Protein AF-A0A0F0GIZ7-F1 (afdb_monomer_lite)

Sequence (185 aa):
MLTVEQLFRRVSASQFAHRDLNARRVLLFTVLDTLERLTGRKFETHCTLSFAQRTLQNLESTIPPDAAELLLPAAHRAVAALVHTQDGFYLQRQLRTADVELPNGSGGVKRVAPEKAAADYLKLLRNATHGHGSNKSGSADRTNALLAHHTGDLPDDLDLLGYLYLLDLLARPEMLRRVLYRKGR

pLDDT: mean 87.21, std 12.22, range [40.06, 98.62]

Radius of gyration: 17.34 Å; chains: 1; bounding box: 44×39×49 Å

Foldseek 3Di:
DPLLVLLVVLLVVLVVPVPDLPSNLLSLLVNLVSVCLLQVDDSLCLLFLVNLVVLLVVLVVQPDPVVCVVQNPLSVLLSVLSVVLLPQLVVCVVVVPQFQWADPLPRDTDTDGSRSLSSVLSVLVNCVSVVNDPPDSSVVRRSVSSVVRGNPDGDSSNSSSSSSVSSSCVSCVVSVVCSVPVPPD

Structure (mmCIF, N/CA/C/O backbone):
data_AF-A0A0F0GIZ7-F1
#
_entry.id   AF-A0A0F0GIZ7-F1
#
loop_
_atom_site.group_PDB
_atom_site.id
_atom_site.type_symbol
_atom_site.label_atom_id
_atom_site.label_alt_id
_atom_site.label_comp_id
_atom_site.label_asym_id
_atom_site.label_entity_id
_atom_site.label_seq_id
_atom_site.pdbx_PDB_ins_code
_atom_site.Cartn_x
_atom_site.Cartn_y
_atom_site.Cartn_z
_atom_site.occupancy
_atom_site.B_iso_or_equiv
_atom_site.auth_seq_id
_atom_site.auth_comp_id
_atom_site.auth_asym_id
_atom_site.auth_atom_id
_atom_site.pdbx_PDB_model_num
ATOM 1 N N . MET A 1 1 ? -21.239 12.875 4.832 1.00 50.12 1 MET A N 1
ATOM 2 C CA . MET A 1 1 ? -21.252 11.511 5.410 1.00 50.12 1 MET A CA 1
ATOM 3 C C . MET A 1 1 ? -20.981 10.387 4.404 1.00 50.12 1 MET A C 1
ATOM 5 O O . MET A 1 1 ? -20.403 9.397 4.825 1.00 50.12 1 MET A O 1
ATOM 9 N N . LEU A 1 2 ? -21.271 10.534 3.098 1.00 62.56 2 LEU A N 1
ATOM 10 C CA . LEU A 1 2 ? -21.097 9.451 2.107 1.00 62.56 2 LEU A CA 1
ATOM 11 C C . LEU A 1 2 ? -19.690 8.809 2.057 1.00 62.56 2 LEU A C 1
ATOM 13 O O . LEU A 1 2 ? -19.574 7.606 1.894 1.00 62.56 2 LEU A O 1
ATOM 17 N N . THR A 1 3 ? -18.601 9.570 2.179 1.00 73.56 3 THR A N 1
ATOM 18 C CA . THR A 1 3 ? -17.259 9.062 1.827 1.00 73.56 3 THR A CA 1
ATOM 19 C C . THR A 1 3 ? -16.647 8.092 2.850 1.00 73.56 3 THR A C 1
ATOM 21 O O . THR A 1 3 ? -15.905 7.197 2.456 1.00 73.56 3 THR A O 1
ATOM 24 N N . VAL A 1 4 ? -16.954 8.243 4.144 1.00 77.12 4 VAL A N 1
ATOM 25 C CA . VAL A 1 4 ? -16.420 7.359 5.202 1.00 77.12 4 VAL A CA 1
ATOM 26 C C . VAL A 1 4 ? -17.167 6.031 5.208 1.00 77.12 4 VAL A C 1
ATOM 28 O O . VAL A 1 4 ? -16.534 4.988 5.172 1.00 77.12 4 VAL A O 1
ATOM 31 N N . GLU A 1 5 ? -18.499 6.046 5.149 1.00 82.62 5 GLU A N 1
ATOM 32 C CA . GLU A 1 5 ? -19.289 4.815 5.012 1.00 82.62 5 GLU A CA 1
ATOM 33 C C . GLU A 1 5 ? -18.870 4.015 3.767 1.00 82.62 5 GLU A C 1
ATOM 35 O O . GLU A 1 5 ? -18.691 2.799 3.824 1.00 82.62 5 GLU A O 1
ATOM 40 N N . GLN A 1 6 ? -18.636 4.706 2.647 1.00 83.19 6 GLN A N 1
ATOM 41 C CA . GLN A 1 6 ? -18.145 4.078 1.422 1.00 83.19 6 GLN A CA 1
ATOM 42 C C . GLN A 1 6 ? -16.755 3.457 1.600 1.00 83.19 6 GLN A C 1
ATOM 44 O O . GLN A 1 6 ? -16.497 2.410 1.014 1.00 83.19 6 GLN A O 1
ATOM 49 N N . LEU A 1 7 ? -15.876 4.045 2.419 1.00 84.94 7 LEU A N 1
ATOM 50 C CA . LEU A 1 7 ? -14.583 3.442 2.752 1.00 84.94 7 LEU A CA 1
ATOM 51 C C . LEU A 1 7 ? -14.769 2.106 3.486 1.00 84.94 7 LEU A C 1
ATOM 53 O O . LEU A 1 7 ? -14.204 1.108 3.046 1.00 84.94 7 LEU A O 1
ATOM 57 N N . PHE A 1 8 ? -15.602 2.066 4.532 1.00 85.88 8 PHE A N 1
ATOM 58 C CA . PHE A 1 8 ? -15.909 0.823 5.253 1.00 85.88 8 PHE A CA 1
ATOM 59 C C . PHE A 1 8 ? -16.478 -0.241 4.318 1.00 85.88 8 PHE A C 1
ATOM 61 O O . PHE A 1 8 ? -15.939 -1.341 4.243 1.00 85.88 8 PHE A O 1
ATOM 68 N N . ARG A 1 9 ? -17.513 0.106 3.538 1.00 84.88 9 ARG A N 1
ATOM 69 C CA . ARG A 1 9 ? -18.136 -0.828 2.588 1.00 84.88 9 ARG A CA 1
ATOM 70 C C . ARG A 1 9 ? -17.124 -1.397 1.594 1.00 84.88 9 ARG A C 1
ATOM 72 O O . ARG A 1 9 ? -17.181 -2.584 1.297 1.00 84.88 9 ARG A O 1
ATOM 79 N N . ARG A 1 10 ? -16.202 -0.576 1.082 1.00 85.75 10 ARG A N 1
ATOM 80 C CA . ARG A 1 10 ? -15.205 -0.998 0.084 1.00 85.75 10 ARG A CA 1
ATOM 81 C C . ARG A 1 10 ? -14.106 -1.875 0.672 1.00 85.75 10 ARG A C 1
ATOM 83 O O . ARG A 1 10 ? -13.734 -2.845 0.026 1.00 85.75 10 ARG A O 1
ATOM 90 N N . VAL A 1 11 ? -13.629 -1.568 1.880 1.00 86.19 11 VAL A N 1
ATOM 91 C CA . VAL A 1 11 ? -12.659 -2.419 2.589 1.00 86.19 11 VAL A CA 1
ATOM 92 C C . VAL A 1 11 ? -13.290 -3.765 2.946 1.00 86.19 11 VAL A C 1
ATOM 94 O O . VAL A 1 11 ? -12.680 -4.802 2.719 1.00 86.19 11 VAL A O 1
ATOM 97 N N . SER A 1 12 ? -14.535 -3.782 3.429 1.00 84.69 12 SER A N 1
ATOM 98 C CA . SER A 1 12 ? -15.243 -5.044 3.664 1.00 84.69 12 SER A CA 1
ATOM 99 C C . SER A 1 12 ? -15.450 -5.818 2.359 1.00 84.69 12 SER A C 1
ATOM 101 O O . SER A 1 12 ? -15.176 -7.011 2.301 1.00 84.69 12 SER A O 1
ATOM 103 N N . ALA A 1 13 ? -15.875 -5.150 1.282 1.00 81.06 13 ALA A N 1
ATOM 104 C CA . ALA A 1 13 ? -16.073 -5.797 -0.013 1.00 81.06 13 ALA A CA 1
ATOM 105 C C . ALA A 1 13 ? -14.777 -6.399 -0.582 1.00 81.06 13 ALA A C 1
ATOM 107 O O . ALA A 1 13 ? -14.821 -7.506 -1.114 1.00 81.06 13 ALA A O 1
ATOM 108 N N . SER A 1 14 ? -13.628 -5.720 -0.449 1.00 81.81 14 SER A N 1
ATOM 109 C CA . SER A 1 14 ? -12.345 -6.269 -0.911 1.00 81.81 14 SER A CA 1
ATOM 110 C C . SER A 1 14 ? -11.937 -7.505 -0.112 1.00 81.81 14 SER A C 1
ATOM 112 O O . SER A 1 14 ? -11.412 -8.453 -0.689 1.00 81.81 14 SER A O 1
ATOM 114 N N . GLN A 1 15 ? -12.247 -7.535 1.186 1.00 81.00 15 GLN A N 1
ATOM 115 C CA . GLN A 1 15 ? -12.011 -8.705 2.026 1.00 81.00 15 GLN A CA 1
ATOM 116 C C . GLN A 1 15 ? -12.896 -9.894 1.635 1.00 81.00 15 GLN A C 1
ATOM 118 O O . GLN A 1 15 ? -12.408 -11.012 1.677 1.00 81.00 15 GLN A O 1
ATOM 123 N N . PHE A 1 16 ? -14.144 -9.680 1.200 1.00 78.31 16 PHE A N 1
ATOM 124 C CA . PHE A 1 16 ? -15.053 -10.765 0.792 1.00 78.31 16 PHE A CA 1
ATOM 125 C C . PHE A 1 16 ? -14.880 -11.240 -0.660 1.00 78.31 16 PHE A C 1
ATOM 127 O O . PHE A 1 16 ? -15.367 -12.314 -1.019 1.00 78.31 16 PHE A O 1
ATOM 134 N N . ALA A 1 17 ? -14.179 -10.487 -1.510 1.00 74.94 17 ALA A N 1
ATOM 135 C CA . ALA A 1 17 ? -13.972 -10.810 -2.924 1.00 74.94 17 ALA A CA 1
ATOM 136 C C . ALA A 1 17 ? -12.898 -11.902 -3.155 1.00 74.94 17 ALA A C 1
ATOM 138 O O . ALA A 1 17 ? -12.082 -11.807 -4.066 1.00 74.94 17 ALA A O 1
ATOM 139 N N . HIS A 1 18 ? -12.893 -12.972 -2.352 1.00 67.00 18 HIS A N 1
ATOM 140 C CA . HIS A 1 18 ? -11.821 -13.980 -2.297 1.00 67.00 18 HIS A CA 1
ATOM 141 C C . HIS A 1 18 ? -11.505 -14.699 -3.620 1.00 67.00 18 HIS A C 1
ATOM 143 O O . HIS A 1 18 ? -10.421 -15.257 -3.751 1.00 67.00 18 HIS A O 1
ATOM 149 N N . ARG A 1 19 ? -12.440 -14.729 -4.580 1.00 71.50 19 ARG A N 1
ATOM 150 C CA . ARG A 1 19 ? -12.314 -15.509 -5.827 1.00 71.50 19 ARG A CA 1
ATOM 151 C C . ARG A 1 19 ? -11.929 -14.687 -7.057 1.00 71.50 19 ARG A C 1
ATOM 153 O O . ARG A 1 19 ? -11.696 -15.279 -8.104 1.00 71.50 19 ARG A O 1
ATOM 160 N N . ASP A 1 20 ? -11.862 -13.362 -6.946 1.00 82.88 20 ASP A N 1
ATOM 161 C CA . ASP A 1 20 ? -11.564 -12.485 -8.081 1.00 82.88 20 ASP A CA 1
ATOM 162 C C . ASP A 1 20 ? -10.463 -11.480 -7.722 1.00 82.88 20 ASP A C 1
ATOM 164 O O . ASP A 1 20 ? -10.705 -10.416 -7.147 1.00 82.88 20 ASP A O 1
ATOM 168 N N . LEU A 1 21 ? -9.228 -11.839 -8.079 1.00 81.06 21 LEU A N 1
ATOM 169 C CA . LEU A 1 21 ? -8.039 -11.018 -7.843 1.00 81.06 21 LEU A CA 1
ATOM 170 C C . LEU A 1 21 ? -8.100 -9.675 -8.581 1.00 81.06 21 LEU A C 1
ATOM 172 O O . LEU A 1 21 ? -7.603 -8.669 -8.075 1.00 81.06 21 LEU A O 1
ATOM 176 N N . ASN A 1 22 ? -8.736 -9.627 -9.754 1.00 82.69 22 ASN A N 1
ATOM 177 C CA . ASN A 1 22 ? -8.873 -8.386 -10.509 1.00 82.69 22 ASN A CA 1
ATOM 178 C C . ASN A 1 22 ? -9.873 -7.453 -9.824 1.00 82.69 22 ASN A C 1
ATOM 180 O O . ASN A 1 22 ? -9.574 -6.273 -9.627 1.00 82.69 22 ASN A O 1
ATOM 184 N N . ALA A 1 23 ? -11.024 -7.980 -9.397 1.00 84.19 23 ALA A N 1
ATOM 185 C CA . ALA A 1 23 ? -12.004 -7.208 -8.640 1.00 84.19 23 ALA A CA 1
ATOM 186 C C . ALA A 1 23 ? -11.414 -6.678 -7.327 1.00 84.19 23 ALA A C 1
ATOM 188 O O . ALA A 1 23 ? -11.622 -5.510 -6.992 1.00 84.19 23 ALA A O 1
ATOM 189 N N . ARG A 1 24 ? -10.628 -7.491 -6.610 1.00 86.25 24 ARG A N 1
ATOM 190 C CA . ARG A 1 24 ? -9.951 -7.059 -5.381 1.00 86.25 24 ARG A CA 1
ATOM 191 C C . ARG A 1 24 ? -8.991 -5.893 -5.618 1.00 86.25 24 ARG A C 1
ATOM 193 O O . ARG A 1 24 ? -9.113 -4.879 -4.934 1.00 86.25 24 ARG A O 1
ATOM 200 N N . ARG A 1 25 ? -8.145 -5.970 -6.652 1.00 88.62 25 ARG A N 1
ATOM 201 C CA . ARG A 1 25 ? -7.222 -4.880 -7.022 1.00 88.62 25 ARG A CA 1
ATOM 202 C C . ARG A 1 25 ? -7.962 -3.591 -7.382 1.00 88.62 25 ARG A C 1
ATOM 204 O O . ARG A 1 25 ? -7.589 -2.510 -6.929 1.00 88.62 25 ARG A O 1
ATOM 211 N N . VAL A 1 26 ? -9.046 -3.689 -8.155 1.00 89.25 26 VAL A N 1
ATOM 212 C CA . VAL A 1 26 ? -9.892 -2.529 -8.493 1.00 89.25 26 VAL A CA 1
ATOM 213 C C . VAL A 1 26 ? -10.507 -1.912 -7.231 1.00 89.25 26 VAL A C 1
ATOM 215 O O . VAL A 1 26 ? -10.525 -0.684 -7.076 1.00 89.25 26 VAL A O 1
ATOM 218 N N . LEU A 1 27 ? -10.980 -2.742 -6.296 1.00 89.62 27 LEU A N 1
ATOM 219 C CA . LEU A 1 27 ? -11.516 -2.283 -5.015 1.00 89.62 27 LEU A CA 1
ATOM 220 C C . LEU A 1 27 ? -10.437 -1.627 -4.149 1.00 89.62 27 LEU A C 1
ATOM 222 O O . LEU A 1 27 ? -10.696 -0.551 -3.610 1.00 89.62 27 LEU A O 1
ATOM 226 N N . LEU A 1 28 ? -9.230 -2.196 -4.071 1.00 92.50 28 LEU A N 1
ATOM 227 C CA . LEU A 1 28 ? -8.088 -1.588 -3.387 1.00 92.50 28 LEU A CA 1
ATOM 228 C C . LEU A 1 28 ? -7.806 -0.190 -3.941 1.00 92.50 28 LEU A C 1
ATOM 230 O O . LEU A 1 28 ? -7.778 0.779 -3.184 1.00 92.50 28 LEU A O 1
ATOM 234 N N . PHE A 1 29 ? -7.656 -0.046 -5.257 1.00 94.00 29 PHE A N 1
ATOM 235 C CA . PHE A 1 29 ? -7.401 1.260 -5.866 1.00 94.00 29 PHE A CA 1
ATOM 236 C C . PHE A 1 29 ? -8.522 2.260 -5.585 1.00 94.00 29 PHE A C 1
ATOM 238 O O . PHE A 1 29 ? -8.263 3.424 -5.278 1.00 94.00 29 PHE A O 1
ATOM 245 N N . THR A 1 30 ? -9.767 1.792 -5.587 1.00 92.06 30 THR A N 1
ATOM 246 C CA . THR A 1 30 ? -10.926 2.607 -5.219 1.00 92.06 30 THR A CA 1
ATOM 247 C C . THR A 1 30 ? -10.889 3.029 -3.741 1.00 92.06 30 THR A C 1
ATOM 249 O O . THR A 1 30 ? -11.269 4.158 -3.404 1.00 92.06 30 THR A O 1
ATOM 252 N N . VAL A 1 31 ? -10.425 2.157 -2.840 1.00 93.12 31 VAL A N 1
ATOM 253 C CA . VAL A 1 31 ? -10.192 2.470 -1.421 1.00 93.12 31 VAL A CA 1
ATOM 254 C C . VAL A 1 31 ? -9.108 3.538 -1.280 1.00 93.12 31 VAL A C 1
ATOM 256 O O . VAL A 1 31 ? -9.351 4.555 -0.629 1.00 93.12 31 VAL A O 1
ATOM 259 N N . LEU A 1 32 ? -7.960 3.376 -1.939 1.00 94.75 32 LEU A N 1
ATOM 260 C CA . LEU A 1 32 ? -6.858 4.340 -1.884 1.00 94.75 32 LEU A CA 1
ATOM 261 C C . LEU A 1 32 ? -7.255 5.711 -2.459 1.00 94.75 32 LEU A C 1
ATOM 263 O O . LEU A 1 32 ? -6.973 6.734 -1.843 1.00 94.75 32 LEU A O 1
ATOM 267 N N . ASP A 1 33 ? -8.024 5.749 -3.550 1.00 92.81 33 ASP A N 1
ATOM 268 C CA . ASP A 1 33 ? -8.601 6.987 -4.104 1.00 92.81 33 ASP A CA 1
ATOM 269 C C . ASP A 1 33 ? -9.596 7.662 -3.140 1.00 92.81 33 ASP A C 1
ATOM 271 O O . ASP A 1 33 ? -9.847 8.872 -3.174 1.00 92.81 33 ASP A O 1
ATOM 275 N N . THR A 1 34 ? -10.245 6.872 -2.285 1.00 91.44 34 THR A N 1
ATOM 276 C CA . THR A 1 34 ? -11.132 7.389 -1.236 1.00 91.44 34 THR A CA 1
ATOM 277 C C . THR A 1 34 ? -10.312 7.985 -0.102 1.00 91.44 34 THR A C 1
ATOM 279 O O . THR A 1 34 ? -10.613 9.091 0.346 1.00 91.44 34 THR A O 1
ATOM 282 N N . LEU A 1 35 ? -9.246 7.299 0.313 1.00 91.19 35 LEU A N 1
ATOM 283 C CA . LEU A 1 35 ? -8.307 7.769 1.327 1.00 91.19 35 LEU A CA 1
ATOM 284 C C . LEU A 1 35 ? -7.576 9.041 0.892 1.00 91.19 35 LEU A C 1
ATOM 286 O O . LEU A 1 35 ? -7.454 9.956 1.705 1.00 91.19 35 LEU A O 1
ATOM 290 N N . GLU A 1 36 ? -7.186 9.162 -0.377 1.00 92.00 36 GLU A N 1
ATOM 291 C CA . GLU A 1 36 ? -6.598 10.389 -0.925 1.00 92.00 36 GLU A CA 1
ATOM 292 C C . GLU A 1 36 ? -7.559 11.574 -0.782 1.00 92.00 36 GLU A C 1
ATOM 294 O O . GLU A 1 36 ? -7.201 12.627 -0.253 1.00 92.00 36 GLU A O 1
ATOM 299 N N . ARG A 1 37 ? -8.831 11.390 -1.155 1.00 88.31 37 ARG A N 1
ATOM 300 C CA . ARG A 1 37 ? -9.857 12.439 -1.030 1.00 88.31 37 ARG A CA 1
ATOM 301 C C . ARG A 1 37 ? -10.217 12.776 0.414 1.00 88.31 37 ARG A C 1
ATOM 303 O O . ARG A 1 37 ? -10.595 13.918 0.686 1.00 88.31 37 ARG A O 1
ATOM 310 N N . LEU A 1 38 ? -10.169 11.793 1.312 1.00 85.62 38 LEU A N 1
ATOM 311 C CA . LEU A 1 38 ? -10.461 11.974 2.734 1.00 85.62 38 LEU A CA 1
ATOM 312 C C . LEU A 1 38 ? -9.304 12.683 3.441 1.00 85.62 38 LEU A C 1
ATOM 314 O O . LEU A 1 38 ? -9.522 13.662 4.143 1.00 85.62 38 LEU A O 1
ATOM 318 N N . THR A 1 39 ? -8.076 12.213 3.244 1.00 86.19 39 THR A N 1
ATOM 319 C CA . THR A 1 39 ? -6.900 12.670 3.999 1.00 86.19 39 THR A CA 1
ATOM 320 C C . THR A 1 39 ? -6.146 13.817 3.325 1.00 86.19 39 THR A C 1
ATOM 322 O O . THR A 1 39 ? -5.359 14.496 3.984 1.00 86.19 39 THR A O 1
ATOM 325 N N . GLY A 1 40 ? -6.369 14.046 2.026 1.00 87.44 40 GLY A N 1
ATOM 326 C CA . GLY A 1 40 ? -5.599 14.979 1.201 1.00 87.44 40 GLY A CA 1
ATOM 327 C C . GLY A 1 40 ? -4.188 14.488 0.855 1.00 87.44 40 GLY A C 1
ATOM 328 O O . GLY A 1 40 ? -3.410 15.245 0.276 1.00 87.44 40 GLY A O 1
ATOM 329 N N . ARG A 1 41 ? -3.828 13.254 1.230 1.00 91.81 41 ARG A N 1
ATOM 330 C CA . ARG A 1 41 ? -2.544 12.632 0.878 1.00 91.81 41 ARG A CA 1
ATOM 331 C C . ARG A 1 41 ? -2.634 12.038 -0.518 1.00 91.81 41 ARG A C 1
ATOM 333 O O . ARG A 1 41 ? -3.662 11.488 -0.881 1.00 91.81 41 ARG A O 1
ATOM 340 N N . LYS A 1 42 ? -1.553 12.117 -1.287 1.00 94.62 42 LYS A N 1
ATOM 341 C CA . LYS A 1 42 ? -1.528 11.575 -2.650 1.00 94.62 42 LYS A CA 1
ATOM 342 C C . LYS A 1 42 ? -1.659 10.052 -2.633 1.00 94.62 42 LYS A C 1
ATOM 344 O O . LYS A 1 42 ? -1.137 9.413 -1.717 1.00 94.62 42 LYS A O 1
ATOM 349 N N . PHE A 1 43 ? -2.264 9.480 -3.674 1.00 95.12 43 PHE A N 1
ATOM 350 C CA . PHE A 1 43 ? -2.343 8.026 -3.875 1.00 95.12 43 PHE A CA 1
ATOM 351 C C . PHE A 1 43 ? -0.991 7.327 -3.654 1.00 95.12 43 PHE A C 1
ATOM 353 O O . PHE A 1 43 ? -0.902 6.344 -2.923 1.00 95.12 43 PHE A O 1
ATOM 360 N N . GLU A 1 44 ? 0.087 7.872 -4.224 1.00 96.62 44 GLU A N 1
ATOM 361 C CA . GLU A 1 44 ? 1.425 7.283 -4.132 1.00 96.62 44 GLU A CA 1
ATOM 362 C C . GLU A 1 44 ? 1.931 7.210 -2.694 1.00 96.62 44 GLU A C 1
ATOM 364 O O . GLU A 1 44 ? 2.642 6.274 -2.357 1.00 96.62 44 GLU A O 1
ATOM 369 N N . THR A 1 45 ? 1.557 8.163 -1.834 1.00 96.69 45 THR A N 1
ATOM 370 C CA . THR A 1 45 ? 1.933 8.135 -0.415 1.00 96.69 45 THR A CA 1
ATOM 371 C C . THR A 1 45 ? 1.336 6.920 0.287 1.00 96.69 45 THR A C 1
ATOM 373 O O . THR A 1 45 ? 2.005 6.311 1.109 1.00 96.69 45 THR A O 1
ATOM 376 N N . HIS A 1 46 ? 0.118 6.515 -0.075 1.00 96.81 46 HIS A N 1
ATOM 377 C CA . HIS A 1 46 ? -0.497 5.281 0.425 1.00 96.81 46 HIS A CA 1
ATOM 378 C C . HIS A 1 46 ? 0.120 4.004 -0.167 1.00 96.81 46 HIS A C 1
ATOM 380 O O . HIS A 1 46 ? -0.277 2.905 0.200 1.00 96.81 46 HIS A O 1
ATOM 386 N N . CYS A 1 47 ? 1.068 4.136 -1.091 1.00 97.69 47 CYS A N 1
ATOM 387 C CA . CYS A 1 47 ? 1.748 3.019 -1.733 1.00 97.69 47 CYS A CA 1
ATOM 388 C C . CYS A 1 47 ? 3.243 2.966 -1.386 1.00 97.69 47 CYS A C 1
ATOM 390 O O . CYS A 1 47 ? 3.941 2.102 -1.908 1.00 97.69 47 CYS A O 1
ATOM 392 N N . THR A 1 48 ? 3.771 3.875 -0.553 1.00 98.00 48 THR A N 1
ATOM 393 C CA . THR A 1 48 ? 5.174 3.797 -0.122 1.00 98.00 48 THR A CA 1
ATOM 394 C C . THR A 1 48 ? 5.319 2.915 1.112 1.00 98.00 48 THR A C 1
ATOM 396 O O . THR A 1 48 ? 4.554 3.022 2.076 1.00 98.00 48 THR A O 1
ATOM 399 N N . LEU A 1 49 ? 6.352 2.069 1.103 1.00 97.81 49 LEU A N 1
ATOM 400 C CA . LEU A 1 49 ? 6.648 1.154 2.202 1.00 97.81 49 LEU A CA 1
ATOM 401 C C . LEU A 1 49 ? 6.894 1.909 3.513 1.00 97.81 49 LEU A C 1
ATOM 403 O O . LEU A 1 49 ? 6.314 1.567 4.541 1.00 97.81 49 LEU A O 1
ATOM 407 N N . SER A 1 50 ? 7.672 2.991 3.458 1.00 98.12 50 SER A N 1
ATOM 408 C CA . SER A 1 50 ? 7.958 3.846 4.614 1.00 98.12 50 SER A CA 1
ATOM 409 C C . SER A 1 50 ? 6.700 4.410 5.286 1.00 98.12 50 SER A C 1
ATOM 411 O O . SER A 1 50 ? 6.643 4.527 6.513 1.00 98.12 50 SER A O 1
ATOM 413 N N . PHE A 1 51 ? 5.668 4.748 4.506 1.00 98.06 51 PHE A N 1
ATOM 414 C CA . PHE A 1 51 ? 4.407 5.243 5.048 1.00 98.06 51 PHE A CA 1
ATOM 415 C C . PHE A 1 51 ? 3.599 4.109 5.683 1.00 98.06 51 PHE A C 1
ATOM 417 O O . PHE A 1 51 ? 3.132 4.262 6.810 1.00 98.06 51 PHE A O 1
ATOM 424 N N . ALA A 1 52 ? 3.487 2.963 5.007 1.00 98.44 52 ALA A N 1
ATOM 425 C CA . ALA A 1 52 ? 2.791 1.793 5.536 1.00 98.44 52 ALA A CA 1
ATOM 426 C C . ALA A 1 52 ? 3.421 1.282 6.847 1.00 98.44 52 ALA A C 1
ATOM 428 O O . ALA A 1 52 ? 2.702 1.049 7.817 1.00 98.44 52 ALA A O 1
ATOM 429 N N . GLN A 1 53 ? 4.753 1.199 6.915 1.00 98.62 53 GLN A N 1
ATOM 430 C CA . GLN A 1 53 ? 5.491 0.801 8.119 1.00 98.62 53 GLN A CA 1
ATOM 431 C C . GLN A 1 53 ? 5.273 1.772 9.276 1.00 98.62 53 GLN A C 1
ATOM 433 O O . GLN A 1 53 ? 4.965 1.348 10.384 1.00 98.62 53 GLN A O 1
ATOM 438 N N . ARG A 1 54 ? 5.378 3.083 9.024 1.00 98.44 54 ARG A N 1
ATOM 439 C CA . ARG A 1 54 ? 5.124 4.092 10.060 1.00 98.44 54 ARG A CA 1
ATOM 440 C C . ARG A 1 54 ? 3.687 4.023 10.566 1.00 98.44 54 AR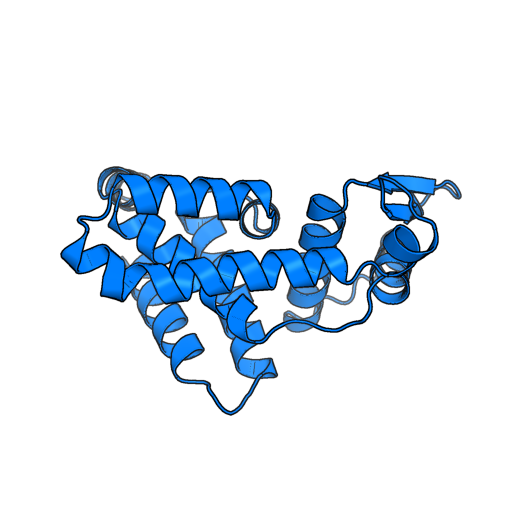G A C 1
ATOM 442 O O . ARG A 1 54 ? 3.450 4.168 11.760 1.00 98.44 54 ARG A O 1
ATOM 449 N N . THR A 1 55 ? 2.724 3.823 9.669 1.00 98.06 55 THR A N 1
ATOM 450 C CA . THR A 1 55 ? 1.326 3.628 10.054 1.00 98.06 55 THR A CA 1
ATOM 451 C C . THR A 1 55 ? 1.163 2.388 10.930 1.00 98.06 55 THR A C 1
ATOM 453 O O . THR A 1 55 ? 0.551 2.494 11.988 1.00 98.06 55 THR A O 1
ATOM 456 N N . LEU A 1 56 ? 1.738 1.249 10.541 1.00 98.56 56 LEU A N 1
ATOM 457 C CA . LEU A 1 56 ? 1.687 0.021 11.335 1.00 98.56 56 LEU A CA 1
ATOM 458 C C . LEU A 1 56 ? 2.322 0.212 12.720 1.00 98.56 56 LEU A C 1
ATOM 460 O O . LEU A 1 56 ? 1.685 -0.099 13.716 1.00 98.56 56 LEU A O 1
ATOM 464 N N . GLN A 1 57 ? 3.503 0.826 12.797 1.00 98.38 57 GLN A N 1
ATOM 465 C CA . GLN A 1 57 ? 4.187 1.111 14.063 1.00 98.38 57 GLN A CA 1
ATOM 466 C C . GLN A 1 57 ? 3.355 2.010 14.997 1.00 98.38 57 GLN A C 1
ATOM 468 O O . GLN A 1 57 ? 3.304 1.819 16.214 1.00 98.38 57 GLN A O 1
ATOM 473 N N . ASN A 1 58 ? 2.666 3.006 14.436 1.00 96.94 58 ASN A N 1
ATOM 474 C CA . ASN A 1 58 ? 1.747 3.837 15.211 1.00 96.94 58 ASN A CA 1
ATOM 475 C C . ASN A 1 58 ? 0.541 3.029 15.717 1.00 96.94 58 ASN A C 1
ATOM 477 O O . ASN A 1 58 ? 0.081 3.248 16.833 1.00 96.94 58 ASN A O 1
ATOM 481 N N . LEU A 1 59 ? 0.022 2.095 14.918 1.00 97.44 59 LEU A N 1
ATOM 482 C CA . LEU A 1 59 ? -1.073 1.218 15.334 1.00 97.44 59 LEU A CA 1
ATOM 483 C C . LEU A 1 59 ? -0.638 0.247 16.435 1.00 97.44 59 LEU A C 1
ATOM 485 O O . LEU A 1 59 ? -1.350 0.121 17.425 1.00 97.44 59 LEU A O 1
ATOM 489 N N . GLU A 1 60 ? 0.540 -0.363 16.308 1.00 97.62 60 GLU A N 1
ATOM 490 C CA . GLU A 1 60 ? 1.146 -1.235 17.326 1.00 97.62 60 GLU A CA 1
ATOM 491 C C . GLU A 1 60 ? 1.313 -0.528 18.675 1.00 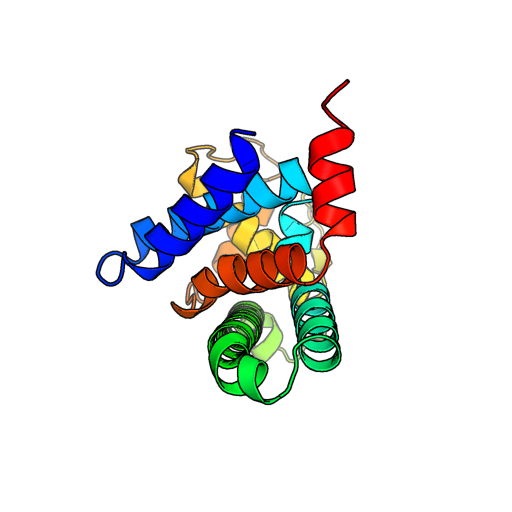97.62 60 GLU A C 1
ATOM 493 O O . GLU A 1 60 ? 1.133 -1.139 19.723 1.00 97.62 60 GLU A O 1
ATOM 498 N N . SER A 1 61 ? 1.624 0.770 18.658 1.00 96.38 61 SER A N 1
ATOM 499 C CA . SER A 1 61 ? 1.777 1.574 19.878 1.00 96.38 61 SER A CA 1
ATOM 500 C C . SER A 1 61 ? 0.463 2.125 20.441 1.00 96.38 61 SER A C 1
ATOM 502 O O . SER A 1 61 ? 0.445 2.585 21.581 1.00 96.38 61 SER A O 1
ATOM 504 N N . THR A 1 62 ? -0.630 2.091 19.673 1.00 95.25 62 THR A N 1
ATOM 505 C CA . THR A 1 62 ? -1.916 2.700 20.061 1.00 95.25 62 THR A CA 1
ATOM 506 C C . THR A 1 62 ? -2.982 1.661 20.408 1.00 95.25 62 THR A C 1
ATOM 508 O O . THR A 1 62 ? -3.818 1.905 21.278 1.00 95.25 62 THR A O 1
ATOM 511 N N . ILE A 1 63 ? -2.998 0.515 19.723 1.00 95.00 63 ILE A N 1
ATOM 512 C CA . ILE A 1 63 ? -4.013 -0.524 19.914 1.00 95.00 63 ILE A CA 1
ATOM 513 C C . ILE A 1 63 ? -3.662 -1.363 21.159 1.00 95.00 63 ILE A C 1
ATOM 515 O O . ILE A 1 63 ? -2.547 -1.875 21.242 1.00 95.00 63 ILE A O 1
ATOM 519 N N . PRO A 1 64 ? -4.595 -1.548 22.116 1.00 95.44 64 PRO A N 1
ATOM 520 C CA . PRO A 1 64 ? -4.368 -2.398 23.285 1.00 95.44 64 PRO A CA 1
ATOM 521 C C . PRO A 1 64 ? -4.020 -3.848 22.901 1.00 95.44 64 PRO A C 1
ATOM 523 O O . PRO A 1 64 ? -4.589 -4.340 21.925 1.00 95.44 64 PRO A O 1
ATOM 526 N N . PRO A 1 65 ? -3.176 -4.564 23.672 1.00 94.81 65 PRO A N 1
ATOM 527 C CA . PRO A 1 65 ? -2.689 -5.904 23.317 1.00 94.81 65 PRO A CA 1
ATOM 528 C C . PRO A 1 65 ? -3.787 -6.905 22.928 1.00 94.81 65 PRO A C 1
ATOM 530 O O . PRO A 1 65 ? -3.690 -7.541 21.881 1.00 94.81 65 PRO A O 1
ATOM 533 N N . ASP A 1 66 ? -4.873 -6.966 23.700 1.00 95.56 66 ASP A N 1
ATOM 534 C CA . ASP A 1 66 ? -5.989 -7.892 23.455 1.00 95.56 66 ASP A CA 1
ATOM 535 C C . ASP A 1 66 ? -6.685 -7.625 22.108 1.00 95.56 66 ASP A C 1
ATOM 537 O O . ASP A 1 66 ? -7.116 -8.538 21.406 1.00 95.56 66 ASP A O 1
ATOM 541 N N . ALA A 1 67 ? -6.783 -6.352 21.711 1.00 95.69 67 ALA A N 1
ATOM 542 C CA . ALA A 1 67 ? -7.317 -5.971 20.407 1.00 95.69 67 ALA A CA 1
ATOM 543 C C . ALA A 1 67 ? -6.267 -6.139 19.298 1.00 95.69 67 ALA A C 1
ATOM 545 O O . ALA A 1 67 ? -6.618 -6.432 18.154 1.00 95.69 67 ALA A O 1
ATOM 546 N N . ALA A 1 68 ? -4.986 -5.958 19.619 1.00 95.56 68 ALA A N 1
ATOM 547 C CA . ALA A 1 68 ? -3.884 -6.064 18.676 1.00 95.56 68 ALA A CA 1
ATOM 548 C C . ALA A 1 68 ? -3.751 -7.485 18.116 1.00 95.56 68 ALA A C 1
ATOM 550 O O . ALA A 1 68 ? -3.559 -7.630 16.909 1.00 95.56 68 ALA A O 1
ATOM 551 N N . GLU A 1 69 ? -3.946 -8.511 18.953 1.00 96.06 69 GLU A N 1
ATOM 552 C CA . GLU A 1 69 ? -3.938 -9.924 18.542 1.00 96.06 69 GLU A CA 1
ATOM 553 C C . GLU A 1 69 ? -4.938 -10.207 17.408 1.00 96.06 69 GLU A C 1
ATOM 555 O O . GLU A 1 69 ? -4.653 -10.976 16.491 1.00 96.06 69 GLU A O 1
ATOM 560 N N . LEU A 1 70 ? -6.089 -9.530 17.424 1.00 95.81 70 LEU A N 1
ATOM 561 C CA . LEU A 1 70 ? -7.144 -9.695 16.425 1.00 95.81 70 LEU A CA 1
ATOM 562 C C . LEU A 1 70 ? -6.982 -8.753 15.224 1.00 95.81 70 LEU A C 1
ATOM 564 O O . LEU A 1 70 ? -7.235 -9.149 14.086 1.00 95.81 70 LEU A O 1
ATOM 568 N N . LEU A 1 71 ? -6.598 -7.496 15.463 1.00 95.62 71 LEU A N 1
ATOM 569 C CA . LEU A 1 71 ? -6.641 -6.438 14.448 1.00 95.62 71 LEU A CA 1
ATOM 570 C C . LEU A 1 71 ? -5.337 -6.303 13.652 1.00 95.62 71 LEU A C 1
ATOM 572 O O . LEU A 1 71 ? -5.373 -6.024 12.455 1.00 95.62 71 LEU A O 1
ATOM 576 N N . LEU A 1 72 ? -4.172 -6.491 14.273 1.00 97.69 72 LEU A N 1
ATOM 577 C CA . LEU A 1 72 ? -2.891 -6.228 13.610 1.00 97.69 72 LEU A CA 1
ATOM 578 C C . LEU A 1 72 ? -2.415 -7.299 12.619 1.00 97.69 72 LEU A C 1
ATOM 580 O O . LEU A 1 72 ? -1.733 -6.909 11.667 1.00 97.69 72 LEU A O 1
ATOM 584 N N . PRO A 1 73 ? -2.757 -8.602 12.717 1.00 98.06 73 PRO A N 1
ATOM 585 C CA . PRO A 1 73 ? -2.215 -9.599 11.790 1.00 98.06 73 PRO A CA 1
ATOM 586 C C . PRO A 1 73 ? -2.443 -9.266 10.309 1.00 98.06 73 PRO A C 1
ATOM 588 O O . PRO A 1 73 ? -1.529 -9.384 9.495 1.00 98.06 73 PRO A O 1
ATOM 591 N N . ALA A 1 74 ? -3.633 -8.782 9.939 1.00 96.06 74 ALA A N 1
ATOM 592 C CA . ALA A 1 74 ? -3.915 -8.373 8.562 1.00 96.06 74 ALA A CA 1
ATOM 593 C C . ALA A 1 74 ? -3.132 -7.111 8.145 1.00 96.06 74 ALA A C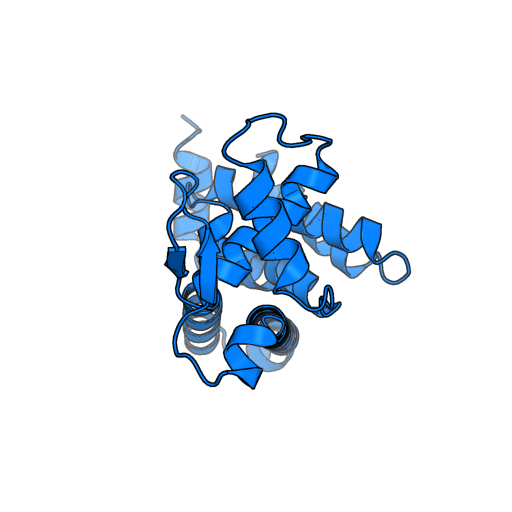 1
ATOM 595 O O . ALA A 1 74 ? -2.713 -6.997 6.994 1.00 96.06 74 ALA A O 1
ATOM 596 N N . ALA A 1 75 ? -2.891 -6.189 9.079 1.00 97.88 75 ALA A N 1
ATOM 597 C CA . ALA A 1 75 ? -2.074 -5.000 8.853 1.00 97.88 75 ALA A CA 1
ATOM 598 C C . ALA A 1 75 ? -0.591 -5.361 8.626 1.00 97.88 75 ALA A C 1
ATOM 600 O O . ALA A 1 75 ? 0.035 -4.821 7.713 1.00 97.88 75 ALA A O 1
ATOM 601 N N . HIS A 1 76 ? -0.051 -6.333 9.370 1.00 98.44 76 HIS A N 1
ATOM 602 C CA . HIS A 1 76 ? 1.287 -6.884 9.125 1.00 98.44 76 HIS A CA 1
ATOM 603 C C . HIS A 1 76 ? 1.402 -7.512 7.735 1.00 98.44 76 HIS A C 1
ATOM 605 O O . HIS A 1 76 ? 2.348 -7.213 7.003 1.00 98.44 76 HIS A O 1
ATOM 611 N N . ARG A 1 77 ? 0.425 -8.343 7.343 1.00 98.19 77 ARG A N 1
ATOM 612 C CA . ARG A 1 77 ? 0.405 -8.957 6.006 1.00 98.19 77 ARG A CA 1
ATOM 613 C C . ARG A 1 77 ? 0.353 -7.912 4.892 1.00 98.19 77 ARG A C 1
ATOM 615 O O . ARG A 1 77 ? 1.067 -8.059 3.906 1.00 98.19 77 ARG A O 1
ATOM 622 N N . ALA A 1 78 ? -0.404 -6.827 5.073 1.00 97.56 78 ALA A N 1
ATOM 623 C CA . ALA A 1 78 ? -0.440 -5.714 4.124 1.00 97.56 78 ALA A CA 1
ATOM 624 C C . ALA A 1 78 ? 0.948 -5.090 3.899 1.00 97.56 78 ALA A C 1
ATOM 626 O O . ALA A 1 78 ? 1.360 -4.859 2.762 1.00 97.56 78 ALA A O 1
ATOM 627 N N . VAL A 1 79 ? 1.684 -4.828 4.985 1.00 98.50 79 VAL A N 1
ATOM 628 C CA . VAL A 1 79 ? 3.039 -4.262 4.908 1.00 98.50 79 VAL A CA 1
ATOM 629 C C . VAL A 1 79 ? 4.003 -5.257 4.262 1.00 98.50 79 VAL A C 1
ATOM 631 O O . VAL A 1 79 ? 4.761 -4.866 3.379 1.00 98.50 79 VAL A O 1
ATOM 634 N N . ALA A 1 80 ? 3.940 -6.539 4.631 1.00 98.38 80 ALA A N 1
ATOM 635 C CA . ALA A 1 80 ? 4.761 -7.586 4.021 1.00 98.38 80 ALA A CA 1
ATOM 636 C C . ALA A 1 80 ? 4.489 -7.741 2.511 1.00 98.38 80 ALA A C 1
ATOM 638 O O . ALA A 1 80 ? 5.423 -7.866 1.720 1.00 98.38 80 ALA A O 1
ATOM 639 N N . ALA A 1 81 ? 3.227 -7.654 2.086 1.00 97.50 81 ALA A N 1
ATOM 640 C CA . ALA A 1 81 ? 2.854 -7.658 0.674 1.00 97.50 81 ALA A CA 1
ATOM 641 C C . ALA A 1 81 ? 3.431 -6.455 -0.089 1.00 97.50 81 ALA A C 1
ATOM 643 O O . ALA A 1 81 ? 3.866 -6.588 -1.237 1.00 97.50 81 ALA A O 1
ATOM 644 N N . LEU A 1 82 ? 3.479 -5.282 0.548 1.00 97.50 82 LEU A N 1
ATOM 645 C CA . LEU A 1 82 ? 4.084 -4.094 -0.047 1.00 97.50 82 LEU A CA 1
ATOM 646 C C . LEU A 1 82 ? 5.614 -4.212 -0.151 1.00 97.50 82 LEU A C 1
ATOM 648 O O . LEU A 1 82 ? 6.177 -3.771 -1.152 1.00 97.50 82 LEU A O 1
ATOM 652 N N . VAL A 1 83 ? 6.276 -4.859 0.819 1.00 97.25 83 VAL A N 1
ATOM 653 C CA . VAL A 1 83 ? 7.701 -5.236 0.709 1.00 97.25 83 VAL A CA 1
ATOM 654 C C . VAL A 1 83 ? 7.911 -6.129 -0.511 1.00 97.25 83 VAL A C 1
ATOM 656 O O . VAL A 1 83 ? 8.725 -5.801 -1.367 1.00 97.25 83 VAL A O 1
ATOM 659 N N . HIS A 1 84 ? 7.124 -7.198 -0.654 1.00 96.56 84 HIS A N 1
ATOM 660 C CA . HIS A 1 84 ? 7.281 -8.113 -1.785 1.00 96.56 84 HIS A CA 1
ATOM 661 C C . HIS A 1 84 ? 7.007 -7.428 -3.137 1.00 96.56 84 HIS A C 1
ATOM 663 O O . HIS A 1 84 ? 7.725 -7.663 -4.107 1.00 96.56 84 HIS A O 1
ATOM 669 N N . THR A 1 85 ? 6.036 -6.509 -3.184 1.00 96.25 85 THR A N 1
ATOM 670 C CA . THR A 1 85 ? 5.791 -5.662 -4.364 1.00 96.25 85 THR A CA 1
ATOM 671 C C . THR A 1 85 ? 7.007 -4.793 -4.689 1.00 96.25 85 THR A C 1
ATOM 673 O O . THR A 1 85 ? 7.404 -4.683 -5.840 1.00 96.25 85 THR A O 1
ATOM 676 N N . GLN A 1 86 ? 7.647 -4.180 -3.692 1.00 95.25 86 GLN A N 1
ATOM 677 C CA . GLN A 1 86 ? 8.874 -3.417 -3.922 1.00 95.25 86 GLN A CA 1
ATOM 678 C C . GLN A 1 86 ? 10.012 -4.304 -4.435 1.00 95.25 86 GLN A C 1
ATOM 680 O O . GLN A 1 86 ? 10.746 -3.916 -5.344 1.00 95.25 86 GLN A O 1
ATOM 685 N N . ASP A 1 87 ? 10.139 -5.502 -3.879 1.00 94.00 87 ASP A N 1
ATOM 686 C CA . ASP A 1 87 ? 11.173 -6.444 -4.275 1.00 94.00 87 ASP A CA 1
ATOM 687 C C . ASP A 1 87 ? 10.978 -6.923 -5.723 1.00 94.00 87 ASP A C 1
ATOM 689 O O . ASP A 1 87 ? 11.954 -7.308 -6.371 1.00 94.00 87 ASP A O 1
ATOM 693 N N . GLY A 1 88 ? 9.763 -6.856 -6.276 1.00 94.56 88 GLY A N 1
ATOM 694 C CA . GLY A 1 88 ? 9.443 -7.236 -7.655 1.00 94.56 88 GLY A CA 1
ATOM 695 C C . GLY A 1 88 ? 10.238 -6.499 -8.745 1.00 94.56 88 GLY A C 1
ATOM 696 O O . GLY A 1 88 ? 10.249 -6.953 -9.889 1.00 94.56 88 GLY A O 1
ATOM 697 N N . PHE A 1 89 ? 10.974 -5.426 -8.424 1.00 94.19 89 PHE A N 1
ATOM 698 C CA . PHE A 1 89 ? 11.953 -4.801 -9.327 1.00 94.19 89 PHE A CA 1
ATOM 699 C C . PHE A 1 89 ? 13.223 -5.653 -9.502 1.00 94.19 89 PHE A C 1
ATOM 701 O O . PHE A 1 89 ? 14.307 -5.342 -9.001 1.00 94.19 89 PHE A O 1
ATOM 708 N N . TYR A 1 90 ? 13.096 -6.747 -10.251 1.00 90.19 90 TYR A N 1
ATOM 709 C CA . TYR A 1 90 ? 14.114 -7.792 -10.344 1.00 90.19 90 TYR A CA 1
ATOM 710 C C . TYR A 1 90 ? 15.454 -7.318 -10.928 1.00 90.19 90 TYR A C 1
ATOM 712 O O . TYR A 1 90 ? 16.491 -7.823 -10.503 1.00 90.19 90 TYR A O 1
ATOM 720 N N . LEU A 1 91 ? 15.468 -6.351 -11.858 1.00 86.31 91 LEU A N 1
ATOM 721 C CA . LEU A 1 91 ? 16.715 -5.842 -12.449 1.00 86.31 91 LEU A CA 1
ATOM 722 C C . LEU A 1 91 ? 17.590 -5.134 -11.412 1.00 86.31 91 LEU A C 1
ATOM 724 O O . LEU A 1 91 ? 18.789 -5.391 -11.352 1.00 86.31 91 LEU A O 1
ATOM 728 N N . GLN A 1 92 ? 16.995 -4.303 -10.552 1.00 90.94 92 GLN A N 1
ATOM 729 C CA . GLN A 1 92 ? 17.714 -3.654 -9.451 1.00 90.94 92 GLN A CA 1
ATOM 730 C C . GLN A 1 92 ? 18.314 -4.704 -8.502 1.00 90.94 92 GLN A C 1
ATOM 732 O O . GLN A 1 92 ? 19.473 -4.592 -8.099 1.00 90.94 92 GLN A O 1
ATOM 737 N N . ARG A 1 93 ? 17.566 -5.779 -8.220 1.00 82.81 93 ARG A N 1
ATOM 738 C CA . ARG A 1 93 ? 18.021 -6.891 -7.377 1.00 82.81 93 ARG A CA 1
ATOM 739 C C . ARG A 1 93 ? 19.161 -7.690 -8.017 1.00 82.81 93 ARG A C 1
ATOM 741 O O . ARG A 1 93 ? 20.155 -7.980 -7.354 1.00 82.81 93 ARG A O 1
ATOM 748 N N . GLN A 1 94 ? 19.029 -8.042 -9.297 1.00 85.50 94 GLN A N 1
ATOM 749 C CA . GLN A 1 94 ? 20.029 -8.807 -10.049 1.00 85.50 94 GLN A CA 1
ATOM 750 C C . GLN A 1 94 ? 21.330 -8.022 -10.220 1.00 85.50 94 GLN A C 1
ATOM 752 O O . GLN A 1 94 ? 22.410 -8.574 -10.020 1.00 85.50 94 GLN A O 1
ATOM 757 N N . LEU A 1 95 ? 21.225 -6.729 -10.534 1.00 88.50 95 LEU A N 1
ATOM 758 C CA . LEU A 1 95 ? 22.367 -5.831 -10.705 1.00 88.50 95 LEU A CA 1
ATOM 759 C C . LEU A 1 95 ? 22.929 -5.313 -9.371 1.00 88.50 95 LEU A C 1
ATOM 761 O O . LEU A 1 95 ? 23.962 -4.648 -9.367 1.00 88.50 95 LEU A O 1
ATOM 765 N N . ARG A 1 96 ? 22.274 -5.626 -8.241 1.00 86.81 96 ARG A N 1
ATOM 766 C CA . ARG A 1 96 ? 22.634 -5.180 -6.884 1.00 86.81 96 ARG A CA 1
ATOM 767 C C . ARG A 1 96 ? 22.808 -3.660 -6.783 1.00 86.81 96 ARG A C 1
ATOM 769 O O . ARG A 1 96 ? 23.691 -3.173 -6.076 1.00 86.81 96 ARG A O 1
ATOM 776 N N . THR A 1 97 ? 21.975 -2.906 -7.494 1.00 90.06 97 THR A N 1
ATOM 777 C CA . THR A 1 97 ? 21.978 -1.440 -7.438 1.00 90.06 97 THR A CA 1
ATOM 778 C C . THR A 1 97 ? 21.129 -0.949 -6.268 1.00 90.06 97 THR A C 1
ATOM 780 O O . THR A 1 97 ? 20.218 -1.637 -5.821 1.00 90.06 97 THR A O 1
ATOM 783 N N . ALA A 1 98 ? 21.402 0.248 -5.747 1.00 89.94 98 ALA A N 1
ATOM 784 C CA . ALA A 1 98 ? 20.563 0.839 -4.696 1.00 89.94 98 ALA A CA 1
ATOM 785 C C . ALA A 1 98 ? 19.215 1.348 -5.240 1.00 89.94 98 ALA A C 1
ATOM 787 O O . ALA A 1 98 ? 18.201 1.297 -4.549 1.00 89.94 98 ALA A O 1
ATOM 788 N N . ASP A 1 99 ? 19.210 1.802 -6.495 1.00 94.25 99 ASP A N 1
ATOM 789 C CA . ASP A 1 99 ? 18.070 2.441 -7.144 1.00 94.25 99 ASP A CA 1
ATOM 790 C C . ASP A 1 99 ? 17.570 1.640 -8.350 1.00 94.25 99 ASP A C 1
ATOM 792 O O . ASP A 1 99 ? 18.319 0.887 -8.983 1.00 94.25 99 ASP A O 1
ATOM 796 N N . VAL A 1 100 ? 16.305 1.876 -8.700 1.00 91.75 100 VAL A N 1
ATOM 797 C CA . VAL A 1 100 ? 15.710 1.484 -9.978 1.00 91.75 100 VAL A CA 1
ATOM 798 C C . VAL A 1 100 ? 16.011 2.573 -11.005 1.00 91.75 100 VAL A C 1
ATOM 800 O O . VAL A 1 100 ? 15.688 3.748 -10.815 1.00 91.75 100 VAL A O 1
ATOM 803 N N . GLU A 1 101 ? 16.633 2.180 -12.107 1.00 90.81 101 GLU A N 1
ATOM 804 C CA . GLU A 1 101 ? 16.959 3.064 -13.222 1.00 90.81 101 GLU A CA 1
ATOM 805 C C . GLU A 1 101 ? 15.800 3.094 -14.229 1.00 90.81 101 GLU A C 1
ATOM 807 O O . GLU A 1 101 ? 15.442 2.068 -14.797 1.00 90.81 101 GLU A O 1
ATOM 812 N N . LEU A 1 102 ? 15.186 4.266 -14.427 1.00 88.50 102 LEU A N 1
ATOM 813 C CA . LEU A 1 102 ? 14.044 4.476 -15.327 1.00 88.50 102 LEU A CA 1
ATOM 814 C C . LEU A 1 102 ? 14.350 5.587 -16.342 1.00 88.50 102 LEU A C 1
ATOM 816 O O . LEU A 1 102 ? 14.999 6.565 -15.978 1.00 88.50 102 LEU A O 1
ATOM 820 N N . PRO A 1 103 ? 13.843 5.534 -17.583 1.00 85.19 103 PRO A N 1
ATOM 821 C CA . PRO A 1 103 ? 14.019 6.612 -18.550 1.00 85.19 103 PRO A CA 1
ATOM 822 C C . PRO A 1 103 ? 13.348 7.909 -18.068 1.00 85.19 103 PRO A C 1
ATOM 824 O O . PRO A 1 103 ? 12.259 7.906 -17.485 1.00 85.19 103 PRO A O 1
ATOM 827 N N . ASN A 1 104 ? 14.005 9.043 -18.311 1.00 79.62 104 ASN A N 1
ATOM 828 C CA . ASN A 1 104 ? 13.555 10.368 -17.875 1.00 79.62 104 ASN A CA 1
ATOM 829 C C . ASN A 1 104 ? 12.772 11.152 -18.951 1.00 79.62 104 ASN A C 1
ATOM 831 O O . ASN A 1 104 ? 12.423 12.307 -18.717 1.00 79.62 104 ASN A O 1
ATOM 835 N N . GLY A 1 105 ? 12.482 10.534 -20.103 1.00 68.75 105 GLY A N 1
ATOM 836 C CA . GLY A 1 105 ? 11.732 11.130 -21.218 1.00 68.75 105 GLY A CA 1
ATOM 837 C C . GLY A 1 105 ? 12.535 12.087 -22.111 1.00 68.75 105 GLY A C 1
ATOM 838 O O . GLY A 1 105 ? 12.047 12.470 -23.167 1.00 68.75 105 GLY A O 1
ATOM 839 N N . SER A 1 106 ? 13.767 12.449 -21.734 1.00 73.00 106 SER A N 1
ATOM 840 C CA . SER A 1 106 ? 14.683 13.282 -22.531 1.00 73.00 106 SER A CA 1
ATOM 841 C C . SER A 1 106 ? 15.906 12.494 -23.025 1.00 73.00 106 SER A C 1
ATOM 843 O O . SER A 1 106 ? 16.984 13.061 -23.185 1.00 73.00 106 SER A O 1
ATOM 845 N N . GLY A 1 107 ? 15.766 11.173 -23.185 1.00 71.69 107 GLY A N 1
ATOM 846 C CA . GLY A 1 107 ? 16.850 10.269 -23.593 1.00 71.69 107 GLY A CA 1
ATOM 847 C C . GLY A 1 107 ? 17.856 9.901 -22.493 1.00 71.69 107 GLY A C 1
ATOM 848 O O . GLY A 1 107 ? 18.845 9.238 -22.78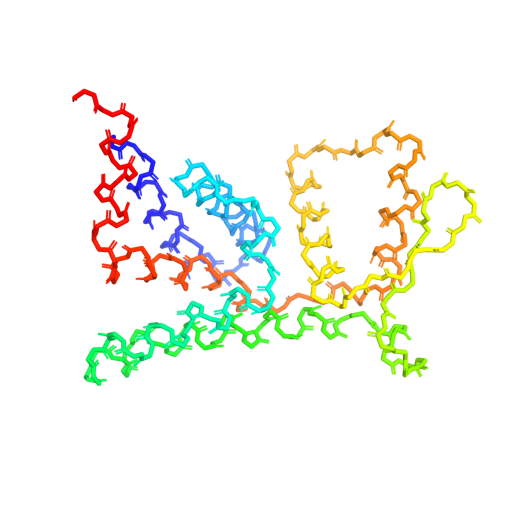3 1.00 71.69 107 GLY A O 1
ATOM 849 N N . GLY A 1 108 ? 17.626 10.307 -21.239 1.00 82.50 108 GLY A N 1
ATOM 850 C CA . GLY A 1 108 ? 18.482 9.975 -20.096 1.00 82.50 108 GLY A CA 1
ATOM 851 C C . GLY A 1 108 ? 17.849 8.979 -19.123 1.00 82.50 108 GLY A C 1
ATOM 852 O O . GLY A 1 108 ? 16.666 8.647 -19.209 1.00 82.50 108 GLY A O 1
ATOM 853 N N . VAL A 1 109 ? 18.641 8.541 -18.145 1.00 87.38 109 VAL A N 1
ATOM 854 C CA . VAL A 1 109 ? 18.206 7.668 -17.047 1.00 87.38 109 VAL A CA 1
ATOM 855 C C . VAL A 1 109 ? 18.007 8.495 -15.777 1.00 87.38 109 VAL A C 1
ATOM 857 O O . VAL A 1 109 ? 18.798 9.377 -15.448 1.00 87.38 109 VAL A O 1
ATOM 860 N N . LYS A 1 110 ? 16.937 8.205 -15.045 1.00 89.75 110 LYS A N 1
ATOM 861 C CA . LYS A 1 110 ? 16.644 8.711 -13.710 1.00 89.75 110 LYS A CA 1
ATOM 862 C C . LYS A 1 110 ? 16.691 7.553 -12.722 1.00 89.75 110 LYS A C 1
ATOM 864 O O . LYS A 1 110 ? 15.969 6.573 -12.877 1.00 89.75 110 LYS A O 1
ATOM 869 N N . ARG A 1 111 ? 17.487 7.718 -11.669 1.00 92.31 111 ARG A N 1
ATOM 870 C CA . ARG A 1 111 ? 17.501 6.825 -10.509 1.00 92.31 111 ARG A CA 1
ATOM 871 C C . ARG A 1 111 ? 16.342 7.148 -9.579 1.00 92.31 111 ARG A C 1
ATOM 873 O O . ARG A 1 111 ? 16.069 8.318 -9.294 1.00 92.31 111 ARG A O 1
ATOM 880 N N . VAL A 1 112 ? 15.626 6.115 -9.164 1.00 93.75 112 VAL A N 1
ATOM 881 C CA . VAL A 1 112 ? 14.455 6.212 -8.299 1.00 93.75 112 VAL A CA 1
ATOM 882 C C . VAL A 1 112 ? 14.573 5.154 -7.211 1.00 93.75 112 VAL A C 1
ATOM 884 O O . VAL A 1 112 ? 14.836 3.991 -7.508 1.00 93.75 112 VAL A O 1
ATOM 887 N N . ALA A 1 113 ? 14.333 5.551 -5.961 1.00 94.88 113 ALA A N 1
ATOM 888 C CA . ALA A 1 113 ? 14.312 4.616 -4.845 1.00 94.88 113 ALA A CA 1
ATOM 889 C C . ALA A 1 113 ? 13.277 3.494 -5.092 1.00 94.88 113 ALA A C 1
ATOM 891 O O . ALA A 1 113 ? 12.190 3.791 -5.607 1.00 94.88 113 ALA A O 1
ATOM 892 N N . PRO A 1 114 ? 13.549 2.238 -4.691 1.00 94.31 114 PRO A N 1
ATOM 893 C CA . PRO A 1 114 ? 12.638 1.113 -4.913 1.00 94.31 114 PRO A CA 1
ATOM 894 C C . PRO A 1 114 ? 11.210 1.367 -4.416 1.00 94.31 114 PRO A C 1
ATOM 896 O O . PRO A 1 114 ? 10.255 1.115 -5.148 1.00 94.31 114 PRO A O 1
ATOM 899 N N . GLU A 1 115 ? 11.038 1.965 -3.230 1.00 95.50 115 GLU A N 1
ATOM 900 C CA . GLU A 1 115 ? 9.702 2.293 -2.701 1.00 95.50 115 GLU A CA 1
ATOM 901 C C . GLU A 1 115 ? 8.921 3.244 -3.620 1.00 95.50 115 GLU A C 1
ATOM 903 O O . GLU A 1 115 ? 7.703 3.136 -3.771 1.00 95.50 115 GLU A O 1
ATOM 908 N N . LYS A 1 116 ? 9.621 4.181 -4.268 1.00 95.69 116 LYS A N 1
ATOM 909 C CA . LYS A 1 116 ? 9.004 5.153 -5.162 1.00 95.69 116 LYS A CA 1
ATOM 910 C C . LYS A 1 116 ? 8.682 4.511 -6.507 1.00 95.69 116 LYS A C 1
ATOM 912 O O . LYS A 1 116 ? 7.637 4.821 -7.075 1.00 95.69 116 LYS A O 1
ATOM 917 N N . ALA A 1 117 ? 9.535 3.609 -6.989 1.00 95.56 117 ALA A N 1
ATOM 918 C CA . ALA A 1 117 ? 9.256 2.809 -8.174 1.00 95.56 117 ALA A CA 1
ATOM 919 C C . ALA A 1 117 ? 8.022 1.911 -7.960 1.00 95.56 117 ALA A C 1
ATOM 921 O O . ALA A 1 117 ? 7.138 1.895 -8.813 1.00 95.56 117 ALA A O 1
ATOM 922 N N . ALA A 1 118 ? 7.894 1.270 -6.792 1.00 96.62 118 ALA A N 1
ATOM 923 C CA . ALA A 1 118 ? 6.727 0.468 -6.415 1.00 96.62 118 ALA A CA 1
ATOM 924 C C . ALA A 1 118 ? 5.444 1.303 -6.342 1.00 96.62 118 ALA A C 1
ATOM 926 O O . ALA A 1 118 ? 4.426 0.936 -6.929 1.00 96.62 118 ALA A O 1
ATOM 927 N N . ALA A 1 119 ? 5.497 2.476 -5.707 1.00 97.31 119 ALA A N 1
ATOM 928 C CA . ALA A 1 119 ? 4.356 3.385 -5.664 1.00 97.31 119 ALA A CA 1
ATOM 929 C C . ALA A 1 119 ? 3.937 3.879 -7.065 1.00 97.31 119 ALA A C 1
ATOM 931 O O . ALA A 1 119 ? 2.744 3.963 -7.365 1.00 97.31 119 ALA A O 1
ATOM 932 N N . ASP A 1 120 ? 4.904 4.186 -7.938 1.00 95.19 120 ASP A N 1
ATOM 933 C CA . ASP A 1 120 ? 4.637 4.578 -9.327 1.00 95.19 120 ASP A CA 1
ATOM 934 C C . ASP A 1 120 ? 4.063 3.415 -10.150 1.00 95.19 120 ASP A C 1
ATOM 936 O O . ASP A 1 120 ? 3.157 3.628 -10.958 1.00 95.19 120 ASP A O 1
ATOM 940 N N . TYR A 1 121 ? 4.537 2.190 -9.916 1.00 95.69 121 TYR A N 1
ATOM 941 C CA . TYR A 1 121 ? 4.023 0.973 -10.538 1.00 95.69 121 TYR A CA 1
ATOM 942 C C . TYR A 1 121 ? 2.569 0.699 -10.132 1.00 95.69 121 TYR A C 1
ATOM 944 O O . TYR A 1 121 ? 1.707 0.525 -10.992 1.00 95.69 121 TYR A O 1
ATOM 952 N N . LEU A 1 122 ? 2.240 0.778 -8.840 1.00 96.06 122 LEU A N 1
ATOM 953 C CA . LEU A 1 122 ? 0.859 0.630 -8.366 1.00 96.06 122 LEU A CA 1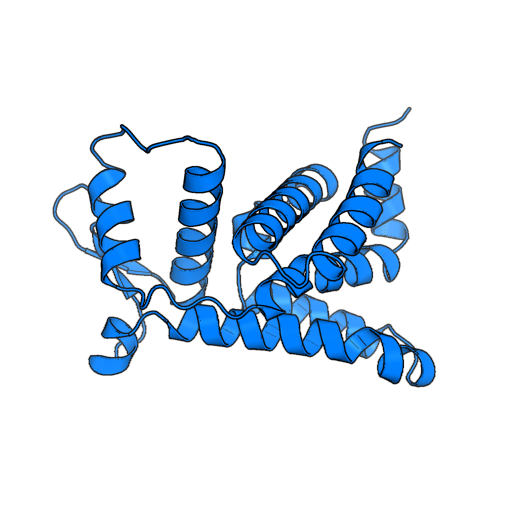
ATOM 954 C C . LEU A 1 122 ? -0.065 1.722 -8.920 1.00 96.06 122 LEU A C 1
ATOM 956 O O . LEU A 1 122 ? -1.205 1.442 -9.296 1.00 96.06 122 LEU A O 1
ATOM 960 N N . LYS A 1 123 ? 0.431 2.957 -9.056 1.00 94.75 123 LYS A N 1
ATOM 961 C CA . LYS A 1 123 ? -0.314 4.040 -9.711 1.00 94.75 123 LYS A CA 1
ATOM 962 C C . LYS A 1 123 ? -0.564 3.758 -11.194 1.00 94.75 123 LYS A C 1
ATOM 964 O O . LYS A 1 123 ? -1.649 4.057 -11.694 1.00 94.75 123 LYS A O 1
ATOM 969 N N . LEU A 1 124 ? 0.421 3.208 -11.901 1.00 93.19 124 LEU A N 1
ATOM 970 C CA . LEU A 1 124 ? 0.294 2.802 -13.301 1.00 93.19 124 LEU A CA 1
ATOM 971 C C . LEU A 1 124 ? -0.808 1.751 -13.457 1.00 93.19 124 LEU A C 1
ATOM 973 O O . LEU A 1 124 ? -1.702 1.937 -14.281 1.00 93.19 124 LEU A O 1
ATOM 977 N N . LEU A 1 125 ? -0.801 0.712 -12.620 1.00 92.25 125 LEU A N 1
ATOM 978 C CA . LEU A 1 125 ? -1.835 -0.325 -12.631 1.00 92.25 125 LEU A CA 1
ATOM 979 C C . LEU A 1 125 ? -3.221 0.249 -12.332 1.00 92.25 125 LEU A C 1
ATOM 981 O O . LEU A 1 125 ? -4.178 -0.025 -13.054 1.00 92.25 125 LEU A O 1
ATOM 985 N N . ARG A 1 126 ? -3.322 1.128 -11.333 1.00 92.25 126 ARG A N 1
ATOM 986 C CA . ARG A 1 126 ? -4.553 1.862 -11.026 1.00 92.25 126 ARG A CA 1
ATOM 987 C C . ARG A 1 126 ? -5.058 2.662 -12.225 1.00 92.25 126 ARG A C 1
ATOM 989 O O . ARG A 1 126 ? -6.241 2.603 -12.549 1.00 92.25 126 ARG A O 1
ATOM 996 N N . ASN A 1 127 ? -4.191 3.382 -12.929 1.00 90.06 127 ASN A N 1
ATOM 997 C CA . ASN A 1 127 ? -4.598 4.143 -14.114 1.00 90.06 127 ASN A CA 1
ATOM 998 C C . ASN A 1 127 ? -5.068 3.237 -15.263 1.00 90.06 127 ASN A C 1
ATOM 1000 O O . ASN A 1 127 ? -6.032 3.589 -15.945 1.00 90.06 127 ASN A O 1
ATOM 1004 N N . ALA A 1 128 ? -4.454 2.061 -15.428 1.00 85.88 128 ALA A N 1
ATOM 1005 C CA . ALA A 1 128 ? -4.905 1.058 -16.388 1.00 85.88 128 ALA A CA 1
ATOM 1006 C C . ALA A 1 128 ? -6.321 0.548 -16.058 1.00 85.88 128 ALA A C 1
ATOM 1008 O O . ALA A 1 128 ? -7.142 0.420 -16.964 1.00 85.88 128 ALA A O 1
ATOM 1009 N N . THR A 1 129 ? -6.655 0.357 -14.772 1.00 81.44 129 THR A N 1
ATOM 1010 C CA . THR A 1 129 ? -8.021 -0.037 -14.361 1.00 81.44 129 THR A CA 1
ATOM 1011 C C . THR A 1 129 ? -9.085 1.030 -14.630 1.00 81.44 129 THR A C 1
ATOM 1013 O O . THR A 1 129 ? -10.243 0.696 -14.853 1.00 81.44 129 THR A O 1
ATOM 1016 N N . HIS A 1 130 ? -8.702 2.310 -14.675 1.00 74.81 130 HIS A N 1
ATOM 1017 C CA . HIS A 1 130 ? -9.612 3.423 -14.973 1.00 74.81 130 HIS A CA 1
ATOM 1018 C C . HIS A 1 130 ? -9.742 3.715 -16.480 1.00 74.81 130 HIS A C 1
ATOM 1020 O O . HIS A 1 130 ? -10.298 4.747 -16.853 1.00 74.81 130 HIS A O 1
ATOM 1026 N N . GLY A 1 131 ? -9.191 2.872 -17.362 1.00 62.88 131 GLY A N 1
ATOM 1027 C CA . GLY A 1 131 ? -9.230 3.075 -18.818 1.00 62.88 131 GLY A CA 1
ATOM 1028 C C . GLY A 1 131 ? -8.369 4.240 -19.324 1.00 62.88 131 GLY A C 1
ATOM 1029 O O . GLY A 1 131 ? -8.488 4.649 -20.477 1.00 62.88 131 GLY A O 1
ATOM 1030 N N . HIS A 1 132 ? -7.490 4.792 -18.482 1.00 56.94 132 HIS A N 1
ATOM 1031 C CA . HIS A 1 132 ? -6.600 5.888 -18.858 1.00 56.94 132 HIS A CA 1
ATOM 1032 C C . HIS A 1 132 ? -5.305 5.316 -19.449 1.00 56.94 132 HIS A C 1
ATOM 1034 O O . HIS A 1 132 ? -4.274 5.249 -18.779 1.00 56.94 132 HIS A O 1
ATOM 1040 N N . GLY A 1 133 ? -5.347 4.902 -20.718 1.00 52.41 133 GLY A N 1
ATOM 1041 C CA . GLY A 1 133 ? -4.135 4.641 -21.495 1.00 52.41 133 GLY A CA 1
ATOM 1042 C C . GLY A 1 133 ? -3.353 5.944 -21.659 1.00 52.41 133 GLY A C 1
ATOM 1043 O O . GLY A 1 133 ? -3.876 6.928 -22.183 1.00 52.41 133 GLY A O 1
ATOM 1044 N N . SER A 1 134 ? -2.120 6.009 -21.156 1.00 52.41 134 SER A N 1
ATOM 1045 C CA . SER A 1 134 ? -1.311 7.228 -21.192 1.00 52.41 134 SER A CA 1
ATOM 1046 C C . SER A 1 134 ? -0.823 7.535 -22.615 1.00 52.41 134 SER A C 1
ATOM 1048 O O . SER A 1 134 ? 0.331 7.283 -22.939 1.00 52.41 134 SER A O 1
ATOM 1050 N N . ASN A 1 135 ? -1.668 8.147 -23.448 1.00 49.84 135 ASN A N 1
ATOM 1051 C CA . ASN A 1 135 ? -1.332 8.660 -24.789 1.00 49.84 135 ASN A CA 1
ATOM 1052 C C . ASN A 1 135 ? -0.439 9.926 -24.769 1.00 49.84 135 ASN A C 1
ATOM 1054 O O . ASN A 1 135 ? -0.464 10.731 -25.697 1.00 49.84 135 ASN A O 1
ATOM 1058 N N . LYS A 1 136 ? 0.346 10.150 -23.706 1.00 56.78 136 LYS A N 1
ATOM 1059 C CA . LYS A 1 136 ? 1.339 11.236 -23.653 1.00 56.78 136 LYS A CA 1
ATOM 1060 C C . LYS A 1 136 ? 2.704 10.662 -24.021 1.00 56.78 136 LYS A C 1
ATOM 1062 O O . LYS A 1 136 ? 3.195 9.783 -23.320 1.00 56.78 136 LYS A O 1
ATOM 1067 N N . SER A 1 137 ? 3.319 11.191 -25.077 1.00 53.28 137 SER A N 1
ATOM 1068 C CA . SER A 1 137 ? 4.564 10.691 -25.687 1.00 53.28 137 SER A CA 1
ATOM 1069 C C . SER A 1 137 ? 5.732 10.497 -24.708 1.00 53.28 137 SER A C 1
ATOM 1071 O O . SER A 1 137 ? 6.469 9.536 -24.853 1.00 53.28 137 SER A O 1
ATOM 1073 N N . GLY A 1 138 ? 5.863 11.315 -23.655 1.00 57.41 138 GLY A N 1
ATOM 1074 C CA . GLY A 1 138 ? 6.891 11.131 -22.610 1.00 57.41 138 GLY A CA 1
ATOM 1075 C C . GLY A 1 138 ? 6.518 10.175 -21.463 1.00 57.41 138 GLY A C 1
ATOM 1076 O O . GLY A 1 138 ? 7.356 9.849 -20.626 1.00 57.41 138 GLY A O 1
ATOM 1077 N N . SER A 1 139 ? 5.257 9.739 -21.381 1.00 68.88 139 SER A N 1
ATOM 1078 C CA . SER A 1 139 ? 4.775 8.803 -20.354 1.00 68.88 139 SER A CA 1
ATOM 1079 C C . SER A 1 139 ? 4.909 7.345 -20.786 1.00 68.88 139 SER A C 1
ATOM 1081 O O . SER A 1 139 ? 5.006 6.483 -19.917 1.00 68.88 139 SER A O 1
ATOM 1083 N N . ALA A 1 140 ? 4.909 7.068 -22.094 1.00 76.69 140 ALA A N 1
ATOM 1084 C CA . ALA A 1 140 ? 4.958 5.709 -22.629 1.00 76.69 140 ALA A CA 1
ATOM 1085 C C . ALA A 1 140 ? 6.268 4.998 -22.259 1.00 76.69 140 ALA A C 1
ATOM 1087 O O . ALA A 1 140 ? 6.223 3.900 -21.717 1.00 76.69 140 ALA A O 1
ATOM 1088 N N . ASP A 1 141 ? 7.416 5.658 -22.432 1.00 81.62 141 ASP A N 1
ATOM 1089 C CA . ASP A 1 141 ? 8.728 5.074 -22.118 1.00 81.62 141 ASP A CA 1
ATOM 1090 C C . ASP A 1 141 ? 8.875 4.743 -20.633 1.00 81.62 141 ASP A C 1
ATOM 1092 O O . ASP A 1 141 ? 9.351 3.671 -20.264 1.00 81.62 141 ASP A O 1
ATOM 1096 N N . ARG A 1 142 ? 8.414 5.644 -19.757 1.00 83.62 142 ARG A N 1
ATOM 1097 C CA . ARG A 1 142 ? 8.427 5.417 -18.306 1.00 83.62 142 ARG A CA 1
ATOM 1098 C C . ARG A 1 142 ? 7.491 4.276 -17.910 1.00 83.62 142 ARG A C 1
ATOM 1100 O O . ARG A 1 142 ? 7.864 3.459 -17.073 1.00 83.62 142 ARG A O 1
ATOM 1107 N N . THR A 1 143 ? 6.294 4.223 -18.493 1.00 86.44 143 THR A N 1
ATOM 1108 C CA . THR A 1 143 ? 5.327 3.137 -18.278 1.00 86.44 143 THR A CA 1
ATOM 1109 C C . THR A 1 143 ? 5.912 1.798 -18.723 1.00 86.44 143 THR A C 1
ATOM 1111 O O . THR A 1 143 ? 5.910 0.848 -17.944 1.00 86.44 143 THR A O 1
ATOM 1114 N N . ASN A 1 144 ? 6.481 1.739 -19.928 1.00 86.88 144 ASN A N 1
ATOM 1115 C CA . ASN A 1 144 ? 7.113 0.540 -20.471 1.00 86.88 144 ASN A CA 1
ATOM 1116 C C . ASN A 1 144 ? 8.291 0.089 -19.607 1.00 86.88 144 ASN A C 1
ATOM 1118 O O . ASN A 1 144 ? 8.406 -1.096 -19.321 1.00 86.88 144 ASN A O 1
ATOM 1122 N N . ALA A 1 145 ? 9.123 1.017 -19.130 1.00 88.69 145 ALA A N 1
ATOM 1123 C CA . ALA A 1 145 ? 10.228 0.688 -18.237 1.00 88.69 145 ALA A CA 1
ATOM 1124 C C . ALA A 1 145 ? 9.750 0.151 -16.882 1.00 88.69 145 ALA A C 1
ATOM 1126 O O . ALA A 1 145 ? 10.270 -0.854 -16.413 1.00 88.69 145 ALA A O 1
ATOM 1127 N N . LEU A 1 146 ? 8.732 0.761 -16.263 1.00 91.62 146 LEU A N 1
ATOM 1128 C CA . LEU A 1 146 ? 8.157 0.246 -15.014 1.00 91.62 146 LEU A CA 1
ATOM 1129 C C . LEU A 1 146 ? 7.604 -1.175 -15.185 1.00 91.62 146 LEU A C 1
ATOM 1131 O O . LEU A 1 146 ? 7.838 -2.019 -14.326 1.00 91.62 146 LEU A O 1
ATOM 1135 N N . LEU A 1 147 ? 6.907 -1.443 -16.294 1.00 92.06 147 LEU A N 1
ATOM 1136 C CA . LEU A 1 147 ? 6.390 -2.774 -16.619 1.00 92.06 147 LEU A CA 1
ATOM 1137 C C . LEU A 1 147 ? 7.515 -3.775 -16.914 1.00 92.06 147 LEU A C 1
ATOM 1139 O O . LEU A 1 147 ? 7.449 -4.907 -16.456 1.00 92.06 147 LEU A O 1
ATOM 1143 N N . ALA A 1 148 ? 8.552 -3.365 -17.647 1.00 90.75 148 ALA A N 1
ATOM 1144 C CA . ALA A 1 148 ? 9.664 -4.233 -18.026 1.00 90.75 148 ALA A CA 1
ATOM 1145 C C . ALA A 1 148 ? 10.607 -4.551 -16.857 1.00 90.75 148 ALA A C 1
ATOM 1147 O O . ALA A 1 148 ? 11.218 -5.612 -16.840 1.00 90.75 148 ALA A O 1
ATOM 1148 N N . HIS A 1 149 ? 10.746 -3.645 -15.885 1.00 92.06 149 HIS A N 1
ATOM 1149 C CA . HIS A 1 149 ? 11.649 -3.823 -14.745 1.00 92.06 149 HIS A CA 1
ATOM 1150 C C . HIS A 1 149 ? 11.007 -4.586 -13.577 1.00 92.06 149 HIS A C 1
ATOM 1152 O O . HIS A 1 149 ? 11.729 -4.987 -12.661 1.00 92.06 149 HIS A O 1
ATOM 1158 N N . HIS A 1 150 ? 9.683 -4.764 -13.580 1.00 95.94 150 HIS A N 1
ATOM 1159 C CA . HIS A 1 150 ? 8.930 -5.420 -12.513 1.00 95.94 150 HIS A CA 1
ATOM 1160 C C . HIS A 1 150 ? 8.451 -6.815 -12.946 1.00 95.94 150 HIS A C 1
ATOM 1162 O O . HIS A 1 150 ? 8.058 -7.009 -14.090 1.00 95.94 150 HIS A O 1
ATOM 1168 N N . THR A 1 151 ? 8.421 -7.795 -12.040 1.00 94.06 151 THR A N 1
ATOM 1169 C CA . THR A 1 151 ? 8.010 -9.185 -12.356 1.00 94.06 151 THR A CA 1
ATOM 1170 C C . THR A 1 151 ? 6.530 -9.348 -12.711 1.00 94.06 151 THR A C 1
ATOM 1172 O O . THR A 1 151 ? 6.110 -10.410 -13.158 1.00 94.06 151 THR A O 1
ATOM 1175 N N . GLY A 1 152 ? 5.719 -8.324 -12.462 1.00 92.75 152 GLY A N 1
ATOM 1176 C CA . GLY A 1 152 ? 4.260 -8.401 -12.555 1.00 92.75 152 GLY A CA 1
ATOM 1177 C C . GLY A 1 152 ? 3.579 -9.075 -11.359 1.00 92.75 152 GLY A C 1
ATOM 1178 O O . GLY A 1 152 ? 2.359 -8.965 -11.232 1.00 92.75 152 GLY A O 1
ATOM 1179 N N . ASP A 1 153 ? 4.344 -9.718 -10.473 1.00 92.94 153 ASP A N 1
ATOM 1180 C CA . ASP A 1 153 ? 3.805 -10.407 -9.305 1.00 92.94 153 ASP A CA 1
ATOM 1181 C C . ASP A 1 153 ? 3.341 -9.402 -8.245 1.00 92.94 153 ASP A C 1
ATOM 1183 O O . ASP A 1 153 ? 4.079 -8.497 -7.854 1.00 92.94 153 ASP A O 1
ATOM 1187 N N . LEU A 1 154 ? 2.092 -9.542 -7.812 1.00 92.88 154 LEU A N 1
ATOM 1188 C CA . LEU A 1 154 ? 1.476 -8.703 -6.790 1.00 92.88 154 LEU A CA 1
ATOM 1189 C C . LEU A 1 154 ? 0.804 -9.623 -5.779 1.00 92.88 154 LEU A C 1
ATOM 1191 O O . LEU A 1 154 ? -0.162 -10.296 -6.157 1.00 92.88 154 LEU A O 1
ATOM 1195 N N . PRO A 1 155 ? 1.256 -9.626 -4.515 1.00 93.62 155 PRO A N 1
ATOM 1196 C CA . PRO A 1 155 ? 0.669 -10.479 -3.495 1.00 93.62 155 PRO A CA 1
ATOM 1197 C C . PRO A 1 155 ? -0.794 -10.131 -3.257 1.00 93.62 155 PRO A C 1
ATOM 1199 O O . PRO A 1 155 ? -1.149 -8.956 -3.161 1.00 93.62 155 PRO A O 1
ATOM 1202 N N . ASP A 1 156 ? -1.625 -11.147 -3.051 1.00 90.56 156 ASP A N 1
ATOM 1203 C CA . ASP A 1 156 ? -3.047 -10.964 -2.744 1.00 90.56 156 ASP A CA 1
ATOM 1204 C C . ASP A 1 156 ? -3.258 -10.113 -1.483 1.00 90.56 156 ASP A C 1
ATOM 1206 O O . ASP A 1 156 ? -4.171 -9.291 -1.406 1.00 90.56 156 ASP A O 1
ATOM 1210 N N . ASP A 1 157 ? -2.387 -10.264 -0.485 1.00 94.50 157 ASP A N 1
ATOM 1211 C CA . ASP A 1 157 ? -2.451 -9.498 0.762 1.00 94.50 157 ASP A CA 1
ATOM 1212 C C . ASP A 1 157 ? -2.209 -7.988 0.569 1.00 94.50 157 ASP A C 1
ATOM 1214 O O . ASP A 1 157 ? -2.455 -7.214 1.494 1.00 94.50 157 ASP A O 1
ATOM 1218 N N . LEU A 1 158 ? -1.810 -7.527 -0.623 1.00 94.38 158 LEU A N 1
ATOM 1219 C CA . LEU A 1 158 ? -1.687 -6.099 -0.926 1.00 94.38 158 LEU A CA 1
ATOM 1220 C C . LEU A 1 158 ? -3.025 -5.357 -0.753 1.00 94.38 158 LEU A C 1
ATOM 1222 O O . LEU A 1 158 ? -3.043 -4.197 -0.338 1.00 94.38 158 LEU A O 1
ATOM 1226 N N . ASP A 1 159 ? -4.157 -6.032 -0.976 1.00 92.44 159 ASP A N 1
ATOM 1227 C CA . ASP A 1 159 ? -5.492 -5.453 -0.765 1.00 92.44 159 ASP A CA 1
ATOM 1228 C C . ASP A 1 159 ? -5.763 -5.080 0.698 1.00 92.44 159 ASP A C 1
ATOM 1230 O O . ASP A 1 159 ? -6.600 -4.218 0.989 1.00 92.44 159 ASP A O 1
ATOM 1234 N N . LEU A 1 160 ? -5.022 -5.683 1.634 1.00 95.56 160 LEU A N 1
ATOM 1235 C CA . LEU A 1 160 ? -5.105 -5.370 3.057 1.00 95.56 160 LEU A CA 1
ATOM 1236 C C . LEU A 1 160 ? -4.495 -4.000 3.391 1.00 95.56 160 LEU A C 1
ATOM 1238 O O . LEU A 1 160 ? -4.709 -3.509 4.498 1.00 95.56 160 LEU A O 1
ATOM 1242 N N . LEU A 1 161 ? -3.827 -3.317 2.451 1.00 96.50 161 LEU A N 1
ATOM 1243 C CA . LEU A 1 161 ? -3.433 -1.912 2.635 1.00 96.50 161 LEU A CA 1
ATOM 1244 C C . LEU A 1 161 ? -4.645 -1.019 2.918 1.00 96.50 161 LEU A C 1
ATOM 1246 O O . LEU A 1 161 ? -4.574 -0.113 3.748 1.00 96.50 161 LEU A O 1
ATOM 1250 N N . GLY A 1 162 ? -5.787 -1.306 2.285 1.00 95.06 162 GLY A N 1
ATOM 1251 C CA . GLY A 1 162 ? -7.034 -0.608 2.584 1.00 95.06 162 GLY A CA 1
ATOM 1252 C C . GLY A 1 162 ? -7.464 -0.780 4.044 1.00 95.06 162 GLY A C 1
ATOM 1253 O O . GLY A 1 162 ? -7.907 0.178 4.677 1.00 95.06 162 GLY A O 1
ATOM 1254 N N . TYR A 1 163 ? -7.273 -1.981 4.592 1.00 96.12 163 TYR A N 1
ATOM 1255 C CA . TYR A 1 163 ? 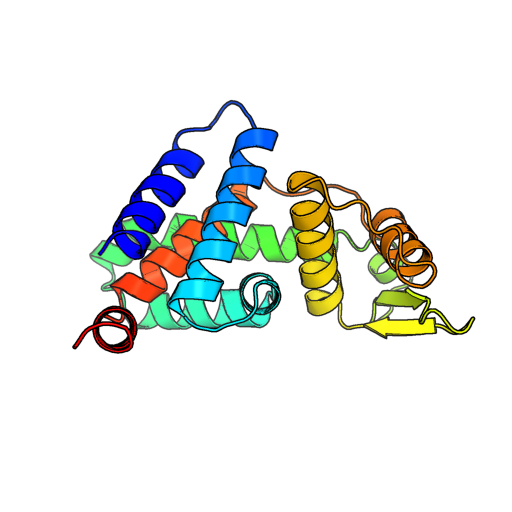-7.562 -2.297 5.987 1.00 96.12 163 TYR A CA 1
ATOM 1256 C C . TYR A 1 163 ? -6.580 -1.618 6.954 1.00 96.12 163 TYR A C 1
ATOM 1258 O O . TYR A 1 163 ? -7.027 -0.989 7.911 1.00 96.12 163 TYR A O 1
ATOM 1266 N N . LEU A 1 164 ? -5.272 -1.645 6.662 1.00 97.69 164 LEU A N 1
ATOM 1267 C CA . LEU A 1 164 ? -4.245 -0.925 7.429 1.00 97.69 164 LEU A CA 1
ATOM 1268 C C . LEU A 1 164 ? -4.623 0.554 7.612 1.00 97.69 164 LEU A C 1
ATOM 1270 O O . LEU A 1 164 ? -4.620 1.077 8.726 1.00 97.69 164 LEU A O 1
ATOM 1274 N N . TYR A 1 165 ? -4.991 1.232 6.524 1.00 95.75 165 TYR A N 1
ATOM 1275 C CA . TYR A 1 165 ? -5.329 2.655 6.579 1.00 95.75 165 TYR A CA 1
ATOM 1276 C C . TYR A 1 165 ? -6.719 2.941 7.156 1.00 95.75 165 TYR A C 1
ATOM 1278 O O . TYR A 1 165 ? -6.943 4.031 7.684 1.00 95.75 165 TYR A O 1
ATOM 1286 N N . LEU A 1 166 ? -7.647 1.982 7.095 1.00 94.25 166 LEU A N 1
ATOM 1287 C CA . LEU A 1 166 ? -8.912 2.078 7.818 1.00 94.25 166 LEU A CA 1
ATOM 1288 C C . LEU A 1 166 ? -8.681 2.014 9.333 1.00 94.25 166 LEU A C 1
ATOM 1290 O O . LEU A 1 166 ? -9.215 2.856 10.054 1.00 94.25 166 LEU A O 1
ATOM 1294 N N . LEU A 1 167 ? -7.851 1.079 9.810 1.00 95.06 167 LEU A N 1
ATOM 1295 C CA . LEU A 1 167 ? -7.460 1.013 11.221 1.00 95.06 167 LEU A CA 1
ATOM 1296 C C . LEU A 1 167 ? -6.783 2.311 11.676 1.00 95.06 167 LEU A C 1
ATOM 1298 O O . LEU A 1 167 ? -7.139 2.858 12.714 1.00 95.06 167 LEU A O 1
ATOM 1302 N N . ASP A 1 168 ? -5.873 2.855 10.867 1.00 94.62 168 ASP A N 1
ATOM 1303 C CA . ASP A 1 168 ? -5.169 4.121 11.130 1.00 94.62 168 ASP A CA 1
ATOM 1304 C C . ASP A 1 168 ? -6.100 5.342 11.223 1.00 94.62 168 ASP A C 1
ATOM 1306 O O . ASP A 1 168 ? -5.804 6.325 11.910 1.00 94.62 168 ASP A O 1
ATOM 1310 N N . LEU A 1 169 ? -7.234 5.300 10.520 1.00 90.62 169 LEU A N 1
ATOM 1311 C CA . LEU A 1 169 ? -8.281 6.314 10.621 1.00 90.62 169 LEU A CA 1
ATOM 1312 C C . LEU A 1 169 ? -9.126 6.126 11.889 1.00 90.62 169 LEU A C 1
ATOM 1314 O O . LEU A 1 169 ? -9.507 7.113 12.516 1.00 90.62 169 LEU A O 1
ATOM 1318 N N . LEU A 1 170 ? -9.415 4.877 12.260 1.00 90.12 170 LEU A N 1
ATOM 1319 C CA . LEU A 1 170 ? -10.225 4.524 13.428 1.00 90.12 170 LEU A CA 1
ATOM 1320 C C . LEU A 1 170 ? -9.499 4.757 14.754 1.00 90.12 170 LEU A C 1
ATOM 1322 O O . LEU A 1 170 ? -10.103 5.264 15.694 1.00 90.12 170 LEU A O 1
ATOM 1326 N N . ALA A 1 171 ? -8.204 4.452 14.808 1.00 91.25 171 ALA A N 1
ATOM 1327 C CA . ALA A 1 171 ? -7.357 4.681 15.977 1.00 91.25 171 ALA A CA 1
ATOM 1328 C C . ALA A 1 171 ? -7.112 6.177 16.260 1.00 91.25 171 ALA A C 1
ATOM 1330 O O . ALA A 1 171 ? -6.604 6.530 17.319 1.00 91.25 171 ALA A O 1
ATOM 1331 N N . ARG A 1 172 ? -7.467 7.060 15.316 1.00 86.31 172 ARG A N 1
ATOM 1332 C CA . ARG A 1 172 ? -7.236 8.513 15.368 1.00 86.31 172 ARG A CA 1
ATOM 1333 C C . ARG A 1 172 ? -8.522 9.291 15.080 1.00 86.31 172 ARG A C 1
ATOM 1335 O O . ARG A 1 172 ? -8.666 9.915 14.017 1.00 86.31 172 ARG A O 1
ATOM 1342 N N . PRO A 1 173 ? -9.499 9.261 16.002 1.00 79.69 173 PRO A N 1
ATOM 1343 C CA . PRO A 1 173 ? -10.813 9.872 15.802 1.00 79.69 173 PRO A CA 1
ATOM 1344 C C . PRO A 1 173 ? -10.749 11.383 15.524 1.00 79.69 173 PRO A C 1
ATOM 1346 O O . PRO A 1 173 ? -11.612 11.934 14.842 1.00 79.69 173 PRO A O 1
ATOM 1349 N N . GLU A 1 174 ? -9.710 12.078 15.975 1.00 81.44 174 GLU A N 1
ATOM 1350 C CA . GLU A 1 174 ? -9.438 13.481 15.667 1.00 81.44 174 GLU A CA 1
ATOM 1351 C C . GLU A 1 174 ? -9.124 13.722 14.186 1.00 81.44 174 GLU A C 1
ATOM 1353 O O . GLU A 1 174 ? -9.531 14.751 13.636 1.00 81.44 174 GLU A O 1
ATOM 1358 N N . MET A 1 175 ? -8.462 12.779 13.507 1.00 75.81 175 MET A N 1
ATOM 1359 C CA . MET A 1 175 ? -8.299 12.842 12.056 1.00 75.81 175 MET A CA 1
ATOM 1360 C C . MET A 1 175 ? -9.647 12.693 11.362 1.00 75.81 175 MET A C 1
ATOM 1362 O O . MET A 1 175 ? -9.973 13.503 10.495 1.00 75.81 175 MET A O 1
ATOM 1366 N N . LEU A 1 176 ? -10.455 11.720 11.783 1.00 74.25 176 LEU A N 1
ATOM 1367 C CA . LEU A 1 176 ? -11.801 11.532 11.251 1.00 74.25 176 LEU A CA 1
ATOM 1368 C C . LEU A 1 176 ? -12.658 12.790 11.453 1.00 74.25 176 LEU A C 1
ATOM 1370 O O . LEU A 1 176 ? -13.302 13.256 10.513 1.00 74.25 176 LEU A O 1
ATOM 1374 N N . ARG A 1 177 ? -12.587 13.406 12.640 1.00 78.00 177 ARG A N 1
ATOM 1375 C CA . ARG A 1 177 ? -13.244 14.681 12.948 1.00 78.00 177 ARG A CA 1
ATOM 1376 C C . ARG A 1 177 ? -12.783 15.771 11.982 1.00 78.00 177 ARG A C 1
ATOM 1378 O O . ARG A 1 177 ? -13.609 16.382 11.315 1.00 78.00 177 ARG A O 1
ATOM 1385 N N . ARG A 1 178 ? -11.476 15.988 11.820 1.00 75.25 178 ARG A N 1
ATOM 1386 C CA . ARG A 1 178 ? -10.971 16.997 10.871 1.00 75.25 178 ARG A CA 1
ATOM 1387 C C . ARG A 1 178 ? -11.486 16.760 9.457 1.00 75.25 178 ARG A C 1
ATOM 1389 O O . ARG A 1 178 ? -11.849 17.724 8.804 1.00 75.25 178 ARG A O 1
ATOM 1396 N N . VAL A 1 179 ? -11.548 15.514 8.994 1.00 70.19 179 VAL A N 1
ATOM 1397 C CA . VAL A 1 179 ? -12.027 15.177 7.645 1.00 70.19 179 VAL A CA 1
ATOM 1398 C C . VAL A 1 179 ? -13.533 15.409 7.488 1.00 70.19 179 VAL A C 1
ATOM 1400 O O . VAL A 1 179 ? -13.961 15.958 6.472 1.00 70.19 179 VAL A O 1
ATOM 1403 N N . LEU A 1 180 ? -14.333 15.039 8.490 1.00 70.56 180 LEU A N 1
ATOM 1404 C CA . LEU A 1 180 ? -15.784 15.242 8.487 1.00 70.56 180 LEU A CA 1
ATOM 1405 C C . LEU A 1 180 ? -16.160 16.729 8.579 1.00 70.56 180 LEU A C 1
ATOM 1407 O O . LEU A 1 180 ? -17.043 17.173 7.849 1.00 70.56 180 LEU A O 1
ATOM 1411 N N . TYR A 1 181 ? -15.455 17.502 9.411 1.00 71.69 181 TYR A N 1
ATOM 1412 C CA . TYR A 1 181 ? -15.756 18.913 9.672 1.00 71.69 181 TYR A CA 1
ATOM 1413 C C . TYR A 1 181 ? -15.002 19.900 8.753 1.00 71.69 181 TYR A C 1
ATOM 1415 O O . TYR A 1 181 ? -15.417 21.043 8.638 1.00 71.69 181 TYR A O 1
ATOM 1423 N N . ARG A 1 182 ? -13.952 19.507 8.006 1.00 59.44 182 ARG A N 1
ATOM 1424 C CA . ARG A 1 182 ? -13.332 20.398 6.985 1.00 59.44 182 ARG A CA 1
ATOM 1425 C C . ARG A 1 182 ? -14.245 20.696 5.793 1.00 59.44 182 ARG A C 1
ATOM 1427 O O . ARG A 1 182 ? -13.986 21.648 5.064 1.00 59.44 182 ARG A O 1
ATOM 1434 N N . LYS A 1 183 ? -15.244 19.842 5.544 1.00 51.91 183 LYS A N 1
ATOM 1435 C CA . LYS A 1 183 ? -16.212 19.969 4.439 1.00 51.91 183 LYS A CA 1
ATOM 1436 C C . LYS A 1 183 ? -17.647 20.229 4.911 1.00 51.91 183 LYS A C 1
ATOM 1438 O O . LYS A 1 183 ? -18.531 20.353 4.069 1.00 51.91 183 LYS A O 1
ATOM 1443 N N . GLY A 1 184 ? -17.880 20.289 6.219 1.00 47.00 184 GLY A N 1
ATOM 1444 C CA . GLY A 1 184 ? -19.177 20.600 6.808 1.00 47.00 184 GLY A CA 1
ATOM 1445 C C . GLY A 1 184 ? -19.086 21.926 7.544 1.00 47.00 184 GLY A C 1
ATOM 1446 O O . GLY A 1 184 ? -18.223 22.080 8.402 1.00 47.00 184 GLY A O 1
ATOM 1447 N N . ARG A 1 185 ? -19.959 22.868 7.187 1.00 40.06 185 ARG A N 1
ATOM 1448 C CA . ARG A 1 185 ? -20.441 23.833 8.177 1.00 40.06 185 ARG A CA 1
ATOM 1449 C C . ARG A 1 185 ? -21.007 23.076 9.374 1.00 40.06 185 ARG A C 1
ATOM 1451 O O . ARG A 1 185 ? -21.631 22.018 9.124 1.00 40.06 185 ARG A O 1
#

Organism: Lentzea aerocolonigenes (NCBI:txid68170)

Secondary structure (DSSP, 8-state):
-HHHHHHHHHHHHHHH-TT-HHHHHHHHHHHHHHHHHHH---GGGGG-HHHHHHHHHHHHHHS-HHHHHHHHHHHHHHHHHHHHHHHT-HHHHHHT-SSEEEE-SSSSEEEE-HHHHHHHHHHHHHHHHTT-----HHHHHHHHHHHHHS-----GGGGGHHHHHHHHHHS-HHHHHHHHHSS--